Protein AF-A0A947GH05-F1 (afdb_monomer_lite)

Secondary structure (DSSP, 8-state):
---------HHHHHHHHHHHHHHHHHHHHHHHHHHHHHHHHHHHHHHH--S-GGGTSTT--S-HHHHHHHHHHHHHHHHHHHHHHHHHHHHHHHHHHHTT----TTGGGTTTTTHHHHHHHHS-----HHHHHHHHHHHHHHHHHHHHHHHHHHHHTTHHHHHHHHHHHHHHHHHHHH-HHHHHHHHHTTSS-HHHHHHHHHHHHHHHHHHHHHHHHHHHHHHHHHHT---TTS-PPPPPHHHHHHHS-S------

Organism: Hydrogenibacillus schlegelii (NCBI:txid1484)

Foldseek 3Di:
DDDPDQDPPPLNVVLVVLLVQLVVLLVQLVVLLVLLVLLQVLLLCQLAVPDPCVVPRPDNPDHSLVSLVSSLVSLVVSLVSLVSNLVSLVVSLVSCVVVVPQAFPCLLCCVVVVLVVLCCVQVVQDPDPPLLCVLSVCCSVRHDSVSSVVLNVLSVVLNVLSVVLSVLSVVLSVQVVVHSNRSSVCCVVVVRVNVVSSCVSVVSSVSSVSNCSSNVQSRVQSVCVVSVVDGPSDDDPDDDPVSCVVPPDPDPPPDD

pLDDT: mean 85.87, std 15.54, range [26.06, 98.56]

Structure (mmCIF, N/CA/C/O backbone):
data_AF-A0A947GH05-F1
#
_entry.id   AF-A0A947GH05-F1
#
loop_
_atom_site.group_PDB
_atom_site.id
_atom_site.type_symbol
_atom_site.label_atom_id
_atom_site.label_alt_id
_atom_site.label_comp_id
_atom_site.label_asym_id
_atom_site.label_entity_id
_atom_site.label_seq_id
_atom_site.pdbx_PDB_ins_code
_atom_site.Cartn_x
_atom_site.Cartn_y
_atom_site.Cartn_z
_atom_site.occupancy
_atom_site.B_iso_or_equiv
_atom_site.auth_seq_id
_atom_site.auth_comp_id
_atom_site.auth_asym_id
_atom_site.auth_atom_id
_atom_site.pdbx_PDB_model_num
ATOM 1 N N . MET A 1 1 ? -26.973 10.691 40.842 1.00 33.28 1 MET A N 1
ATOM 2 C CA . MET A 1 1 ? -25.524 10.406 40.926 1.00 33.28 1 MET A CA 1
ATOM 3 C C . MET A 1 1 ? -25.210 9.263 39.978 1.00 33.28 1 MET A C 1
ATOM 5 O O . MET A 1 1 ? -25.940 8.286 40.013 1.00 33.28 1 MET A O 1
ATOM 9 N N . GLY A 1 2 ? -24.155 9.404 39.169 1.00 31.55 2 GLY A N 1
ATOM 10 C CA . GLY A 1 2 ? -23.570 8.320 38.370 1.00 31.55 2 GLY A CA 1
ATOM 11 C C . GLY A 1 2 ? -23.984 8.315 36.898 1.00 31.55 2 GLY A C 1
ATOM 12 O O . GLY A 1 2 ? -24.977 7.703 36.540 1.00 31.55 2 GLY A O 1
ATOM 13 N N . GLY A 1 3 ? -23.207 8.996 36.055 1.00 26.06 3 GLY A N 1
ATOM 14 C CA . GLY A 1 3 ? -23.375 8.979 34.597 1.00 26.06 3 GLY A CA 1
ATOM 15 C C . GLY A 1 3 ? -22.471 9.957 33.843 1.00 26.06 3 GLY A C 1
ATOM 16 O O . GLY A 1 3 ? -22.772 10.330 32.718 1.00 26.06 3 GLY A O 1
ATOM 17 N N . ILE A 1 4 ? -21.377 10.414 34.461 1.00 34.44 4 ILE A N 1
ATOM 18 C CA . ILE A 1 4 ? -20.279 11.083 33.760 1.00 34.44 4 ILE A CA 1
ATOM 19 C C . ILE A 1 4 ? -19.393 9.942 33.269 1.00 34.44 4 ILE A C 1
ATOM 21 O O . ILE A 1 4 ? -18.555 9.524 34.050 1.00 34.44 4 ILE A O 1
ATOM 25 N N . ASN A 1 5 ? -19.641 9.348 32.093 1.00 40.84 5 ASN A N 1
ATOM 26 C CA . ASN A 1 5 ? -18.685 8.396 31.488 1.00 40.84 5 ASN A CA 1
ATOM 27 C C . ASN A 1 5 ? -18.916 8.027 30.010 1.00 40.84 5 ASN A C 1
ATOM 29 O O . ASN A 1 5 ? -18.415 7.006 29.566 1.00 40.84 5 ASN A O 1
ATOM 33 N N . HIS A 1 6 ? -19.581 8.861 29.209 1.00 37.19 6 HIS A N 1
ATOM 34 C CA . HIS A 1 6 ? -19.517 8.709 27.747 1.00 37.19 6 HIS A CA 1
ATOM 35 C C . HIS A 1 6 ? -19.235 10.063 27.096 1.00 37.19 6 HIS A C 1
ATOM 37 O O . HIS A 1 6 ? -20.101 10.711 26.516 1.00 37.19 6 HIS A O 1
ATOM 43 N N . ARG A 1 7 ? -17.996 10.530 27.283 1.00 40.53 7 ARG A N 1
ATOM 44 C CA . ARG A 1 7 ? -17.359 11.495 26.383 1.00 40.53 7 ARG A CA 1
ATOM 45 C C . ARG A 1 7 ? -16.515 10.666 25.407 1.00 40.53 7 ARG A C 1
ATOM 47 O O . ARG A 1 7 ? -15.726 9.867 25.908 1.00 40.53 7 ARG A O 1
ATOM 54 N N . PRO A 1 8 ? -16.563 10.889 24.086 1.00 40.66 8 PRO A N 1
ATOM 55 C CA . PRO A 1 8 ? -15.399 10.613 23.257 1.00 40.66 8 PRO A CA 1
ATOM 56 C C . PRO A 1 8 ? -14.280 11.505 23.807 1.00 40.66 8 PRO A C 1
ATOM 58 O O . PRO A 1 8 ? -14.387 12.733 23.800 1.00 40.66 8 PRO A O 1
ATOM 61 N N . THR A 1 9 ? -13.264 10.913 24.422 1.00 45.47 9 THR A N 1
ATOM 62 C CA . THR A 1 9 ? -12.102 11.654 24.931 1.00 45.47 9 THR A CA 1
ATOM 63 C C . THR A 1 9 ? -11.393 12.340 23.756 1.00 45.47 9 THR A C 1
ATOM 65 O O . THR A 1 9 ? -11.417 11.817 22.643 1.00 45.47 9 THR A O 1
ATOM 68 N N . SER A 1 10 ? -10.718 13.477 23.966 1.00 52.06 10 SER A N 1
ATOM 69 C CA . SER A 1 10 ? -9.827 14.091 22.952 1.00 52.06 10 SER A CA 1
ATOM 70 C C . SER A 1 10 ? -8.867 13.106 22.299 1.00 52.06 10 SER A C 1
ATOM 72 O O . SER A 1 10 ? -8.474 13.296 21.155 1.00 52.06 10 SER A O 1
ATOM 74 N N . GLY A 1 11 ? -8.488 12.049 23.018 1.00 59.06 11 GLY A N 1
ATOM 75 C CA . GLY A 1 11 ? -7.658 10.985 22.479 1.00 59.06 11 GLY A CA 1
ATOM 76 C C . GLY A 1 11 ? -8.309 10.243 21.313 1.00 59.06 11 GLY A C 1
ATOM 77 O O . GLY A 1 11 ? -7.619 9.873 20.376 1.00 59.06 11 GLY A O 1
ATOM 78 N N . THR A 1 12 ? -9.633 10.085 21.306 1.00 64.81 12 THR A N 1
ATOM 79 C CA . THR A 1 12 ? -10.342 9.314 20.273 1.00 64.81 12 THR A CA 1
ATOM 80 C C . THR A 1 12 ? -10.344 10.033 18.924 1.00 64.81 12 THR A C 1
ATOM 82 O O . THR A 1 12 ? -10.067 9.414 17.899 1.00 64.81 12 THR A O 1
ATOM 85 N N . SER A 1 13 ? -10.599 11.347 18.904 1.00 67.94 13 SER A N 1
ATOM 86 C CA . SER A 1 13 ? -10.546 12.137 17.664 1.00 67.94 13 SER A CA 1
ATOM 87 C C . SER A 1 13 ? -9.122 12.249 17.116 1.00 67.94 13 SER A C 1
ATOM 89 O O . SER A 1 13 ? -8.932 12.212 15.903 1.00 67.94 13 SER A O 1
ATOM 91 N N . VAL A 1 14 ? -8.121 12.328 17.996 1.00 75.00 14 VAL A N 1
ATOM 92 C CA . VAL A 1 14 ? -6.706 12.339 17.608 1.00 75.00 14 VAL A CA 1
ATOM 93 C C . VAL A 1 14 ? -6.280 10.994 17.015 1.00 75.00 14 VAL A C 1
ATOM 95 O O . VAL A 1 14 ? -5.721 10.968 15.924 1.00 75.00 14 VAL A O 1
ATOM 98 N N . ILE A 1 15 ? -6.594 9.874 17.673 1.00 76.38 15 ILE A N 1
ATOM 99 C CA . ILE A 1 15 ? -6.279 8.529 17.162 1.00 76.38 15 ILE A CA 1
ATOM 100 C C . ILE A 1 15 ? -6.997 8.264 15.833 1.00 76.38 15 ILE A C 1
ATOM 102 O O . ILE A 1 15 ? -6.396 7.719 14.909 1.00 76.38 15 ILE A O 1
ATOM 106 N N . MET A 1 16 ? -8.245 8.718 15.688 1.00 77.81 16 MET A N 1
ATOM 107 C CA . MET A 1 16 ? -8.980 8.644 14.422 1.00 77.81 16 MET A CA 1
ATOM 108 C C . MET A 1 16 ? -8.289 9.437 13.306 1.00 77.81 16 MET A C 1
ATOM 110 O O . MET A 1 16 ? -8.118 8.915 12.205 1.00 77.81 16 MET A O 1
ATOM 114 N N . ALA A 1 17 ? -7.853 10.670 13.582 1.00 78.50 17 ALA A N 1
ATOM 115 C CA . ALA A 1 17 ? -7.129 11.487 12.609 1.00 78.50 17 ALA A CA 1
ATOM 116 C C . ALA A 1 17 ? -5.798 10.838 12.188 1.00 78.50 17 ALA A C 1
ATOM 118 O O . ALA A 1 17 ? -5.471 10.818 11.003 1.00 78.50 17 ALA A O 1
ATOM 119 N N . MET A 1 18 ? -5.063 10.243 13.129 1.00 86.25 18 MET A N 1
ATOM 120 C CA . MET A 1 18 ? -3.795 9.560 12.841 1.00 86.25 18 MET A CA 1
ATOM 121 C C . MET A 1 18 ? -3.993 8.250 12.067 1.00 86.25 18 MET A C 1
ATOM 123 O O . MET A 1 18 ? -3.239 7.953 11.142 1.00 86.25 18 MET A O 1
ATOM 127 N N . SER A 1 19 ? -5.054 7.498 12.366 1.00 86.38 19 SER A N 1
ATOM 128 C CA . SER A 1 19 ? -5.451 6.334 11.563 1.00 86.38 19 SER A CA 1
ATOM 129 C C . SER A 1 19 ? -5.809 6.736 10.125 1.00 86.38 19 SER A C 1
ATOM 131 O O . SER A 1 19 ? -5.437 6.049 9.168 1.00 86.38 19 SER A O 1
ATOM 133 N N . ALA A 1 20 ? -6.500 7.868 9.951 1.00 87.75 20 ALA A N 1
ATOM 134 C CA . ALA A 1 20 ? -6.808 8.414 8.632 1.00 87.75 20 ALA A CA 1
ATOM 135 C C . ALA A 1 20 ? -5.538 8.856 7.886 1.00 87.75 20 ALA A C 1
ATOM 137 O O . ALA A 1 20 ? -5.419 8.599 6.690 1.00 87.75 20 ALA A O 1
ATOM 138 N N . GLN A 1 21 ? -4.563 9.447 8.586 1.00 91.06 21 GLN A N 1
ATOM 139 C CA . GLN A 1 21 ? -3.260 9.803 8.018 1.00 91.06 21 GLN A CA 1
ATOM 140 C C . GLN A 1 21 ? -2.494 8.573 7.510 1.00 91.06 21 GLN A C 1
ATOM 142 O O . GLN A 1 21 ? -1.974 8.610 6.395 1.00 91.06 21 GLN A O 1
ATOM 147 N N . CYS A 1 22 ? -2.480 7.469 8.268 1.00 93.56 22 CYS A N 1
ATOM 148 C CA . CYS A 1 22 ? -1.874 6.210 7.818 1.00 93.56 22 CYS A CA 1
ATOM 149 C C . CYS A 1 22 ? -2.514 5.736 6.504 1.00 93.56 22 CYS A C 1
ATOM 151 O O . CYS A 1 22 ? -1.821 5.486 5.518 1.00 93.56 22 CYS A O 1
ATOM 153 N N . THR A 1 23 ? -3.850 5.697 6.466 1.00 91.88 23 THR A N 1
ATOM 154 C CA . THR A 1 23 ? -4.618 5.276 5.281 1.00 91.88 23 THR A CA 1
ATOM 155 C C . THR A 1 23 ? -4.368 6.195 4.083 1.00 91.88 23 THR A C 1
ATOM 157 O O . THR A 1 23 ? -4.205 5.724 2.958 1.00 91.88 23 THR A O 1
ATOM 160 N N . TRP A 1 24 ? -4.289 7.508 4.313 1.00 94.00 24 TRP A N 1
ATOM 161 C CA . TRP A 1 24 ? -3.964 8.485 3.277 1.00 94.00 24 TRP A CA 1
ATOM 162 C C . TRP A 1 24 ? -2.566 8.249 2.694 1.00 94.00 24 TRP A C 1
ATOM 164 O O . TRP A 1 24 ? -2.428 8.198 1.471 1.00 94.00 24 TRP A O 1
ATOM 174 N N . ALA A 1 25 ? -1.552 8.033 3.540 1.00 95.81 25 ALA A N 1
ATOM 175 C CA . ALA A 1 25 ? -0.185 7.762 3.096 1.00 95.81 25 ALA A CA 1
ATOM 176 C C . ALA A 1 25 ? -0.109 6.478 2.252 1.00 95.81 25 ALA A C 1
ATOM 178 O O . ALA A 1 25 ? 0.513 6.468 1.186 1.00 95.81 25 ALA A O 1
ATOM 179 N N . ILE A 1 26 ? -0.808 5.417 2.671 1.00 95.19 26 ILE A N 1
ATOM 180 C CA . ILE A 1 26 ? -0.933 4.169 1.903 1.00 95.19 26 ILE A CA 1
ATOM 181 C C . ILE A 1 26 ? -1.576 4.439 0.535 1.00 95.19 26 ILE A C 1
ATOM 183 O O . ILE A 1 26 ? -1.046 4.014 -0.494 1.00 95.19 26 ILE A O 1
ATOM 187 N N . GLY A 1 27 ? -2.684 5.187 0.518 1.00 93.56 27 GLY A N 1
ATOM 188 C CA . GLY A 1 27 ? -3.422 5.544 -0.693 1.00 93.56 27 GLY A CA 1
ATOM 189 C C . GLY A 1 27 ? -2.611 6.377 -1.691 1.00 93.56 27 GLY A C 1
ATOM 190 O O . GLY A 1 27 ? -2.678 6.128 -2.891 1.00 93.56 27 GLY A O 1
ATOM 191 N N . GLN A 1 28 ? -1.802 7.331 -1.227 1.00 94.56 28 GLN A N 1
ATOM 192 C CA . GLN A 1 28 ? -0.904 8.083 -2.113 1.00 94.56 28 GLN A CA 1
ATOM 193 C C . GLN A 1 28 ? 0.218 7.199 -2.666 1.00 94.56 28 GLN A C 1
ATOM 195 O O . GLN A 1 28 ? 0.538 7.256 -3.850 1.00 94.56 28 GLN A O 1
ATOM 200 N N . THR A 1 29 ? 0.775 6.324 -1.831 1.00 96.38 29 THR A N 1
ATOM 201 C CA . THR A 1 29 ? 1.906 5.473 -2.219 1.00 96.38 29 THR A CA 1
ATOM 202 C C . THR A 1 29 ? 1.529 4.456 -3.302 1.00 96.38 29 THR A C 1
ATOM 204 O O . THR A 1 29 ? 2.301 4.241 -4.241 1.00 96.38 29 THR A O 1
ATOM 207 N N . ILE A 1 30 ? 0.328 3.860 -3.223 1.00 94.69 30 ILE A N 1
ATOM 208 C CA . ILE A 1 30 ? -0.156 2.924 -4.252 1.00 94.69 30 ILE A CA 1
ATOM 209 C C . ILE A 1 30 ? -0.374 3.620 -5.602 1.00 94.69 30 ILE A C 1
ATOM 211 O O . ILE A 1 30 ? -0.121 3.012 -6.642 1.00 94.69 30 ILE A O 1
ATOM 215 N N . ILE A 1 31 ? -0.796 4.890 -5.605 1.00 95.56 31 ILE A N 1
ATOM 216 C CA . ILE A 1 31 ? -0.973 5.667 -6.840 1.00 95.56 31 ILE A CA 1
ATOM 217 C C . ILE A 1 31 ? 0.363 5.780 -7.576 1.00 95.56 31 ILE A C 1
ATOM 219 O O . ILE A 1 31 ? 0.426 5.429 -8.755 1.00 95.56 31 ILE A O 1
ATOM 223 N N . SER A 1 32 ? 1.434 6.170 -6.878 1.00 96.81 32 SER A N 1
ATOM 224 C CA . SER A 1 32 ? 2.774 6.264 -7.468 1.00 96.81 32 SER A CA 1
ATOM 225 C C . SER A 1 32 ? 3.256 4.917 -8.015 1.00 96.81 32 SER A C 1
ATOM 227 O O . SER A 1 32 ? 3.772 4.856 -9.128 1.00 96.81 32 SER A O 1
ATOM 229 N N . LEU A 1 33 ? 3.010 3.808 -7.302 1.00 96.19 33 LEU A N 1
ATOM 230 C CA . LEU A 1 33 ? 3.424 2.476 -7.765 1.00 96.19 33 LEU A CA 1
ATOM 231 C C . LEU A 1 33 ? 2.709 2.075 -9.067 1.00 96.19 33 LEU A C 1
ATOM 233 O O . LEU A 1 33 ? 3.325 1.537 -9.990 1.00 96.19 33 LEU A O 1
ATOM 237 N N . TRP A 1 34 ? 1.411 2.362 -9.173 1.00 95.19 34 TRP A N 1
ATOM 238 C CA . TRP A 1 34 ? 0.658 2.112 -10.402 1.00 95.19 34 TRP A CA 1
ATOM 239 C C . TRP A 1 34 ? 1.070 3.027 -11.550 1.00 95.19 34 TRP A C 1
ATOM 241 O O . TRP A 1 34 ? 1.101 2.579 -12.696 1.00 95.19 34 TRP A O 1
ATOM 251 N N . GLN A 1 35 ? 1.405 4.284 -11.263 1.00 95.94 35 GLN A N 1
ATOM 252 C CA . GLN A 1 35 ? 1.944 5.205 -12.262 1.00 95.94 35 GLN A CA 1
ATOM 253 C C . GLN A 1 35 ? 3.302 4.725 -12.782 1.00 95.94 35 GLN A C 1
ATOM 255 O O . GLN A 1 35 ? 3.507 4.707 -13.995 1.00 95.94 35 GLN A O 1
ATOM 260 N N . ALA A 1 36 ? 4.178 4.237 -11.898 1.00 96.62 36 ALA A N 1
ATOM 261 C CA . ALA A 1 36 ? 5.443 3.623 -12.286 1.00 96.62 36 ALA A CA 1
ATOM 262 C C . ALA A 1 36 ? 5.240 2.438 -13.236 1.00 96.62 36 ALA A C 1
ATOM 264 O O . ALA A 1 36 ? 5.920 2.349 -14.261 1.00 96.62 36 ALA A O 1
ATOM 265 N N . ASN A 1 37 ? 4.278 1.560 -12.930 1.00 95.12 37 ASN A N 1
ATOM 266 C CA . ASN A 1 37 ? 3.914 0.452 -13.811 1.00 95.12 37 ASN A CA 1
ATOM 267 C C . ASN A 1 37 ? 3.371 0.950 -15.155 1.00 95.12 37 ASN A C 1
ATOM 269 O O . ASN A 1 37 ? 3.777 0.474 -16.209 1.00 95.12 37 ASN A O 1
ATOM 273 N N . GLY A 1 38 ? 2.474 1.937 -15.131 1.00 93.50 38 GLY A N 1
ATOM 274 C CA . GLY A 1 38 ? 1.904 2.515 -16.344 1.00 93.50 38 GLY A CA 1
ATOM 275 C C . GLY A 1 38 ? 2.972 3.084 -17.280 1.00 93.50 38 GLY A C 1
ATOM 276 O O . GLY A 1 38 ? 2.910 2.857 -18.485 1.00 93.50 38 GLY A O 1
ATOM 277 N N . GLU A 1 39 ? 3.969 3.786 -16.742 1.00 95.44 39 GLU A N 1
ATOM 278 C CA . GLU A 1 39 ? 5.096 4.296 -17.529 1.00 95.44 39 GLU A CA 1
ATOM 279 C C . GLU A 1 39 ? 6.034 3.180 -18.006 1.00 95.44 39 GLU A C 1
ATOM 281 O O . GLU A 1 39 ? 6.476 3.212 -19.153 1.00 95.44 39 GLU A O 1
ATOM 286 N N . LEU A 1 40 ? 6.268 2.146 -17.193 1.00 94.75 40 LEU A N 1
ATOM 287 C CA . LEU A 1 40 ? 7.048 0.978 -17.606 1.00 94.75 40 LEU A CA 1
ATOM 288 C C . LEU A 1 40 ? 6.414 0.259 -18.808 1.00 94.75 40 LEU A C 1
ATOM 290 O O . LEU A 1 40 ? 7.098 -0.042 -19.786 1.00 94.75 40 LEU A O 1
ATOM 294 N N . GLU A 1 41 ? 5.104 0.014 -18.766 1.00 92.06 41 GLU A N 1
ATOM 295 C CA . GLU A 1 41 ? 4.390 -0.641 -19.867 1.00 92.06 41 GLU A CA 1
ATOM 296 C C . GLU A 1 41 ? 4.400 0.227 -21.134 1.00 92.06 41 GLU A C 1
ATOM 298 O O . GLU A 1 41 ? 4.628 -0.278 -22.236 1.00 92.06 41 GLU A O 1
ATOM 303 N N . LYS A 1 42 ? 4.256 1.554 -21.000 1.00 91.38 42 LYS A N 1
ATOM 304 C CA . LYS A 1 42 ? 4.420 2.480 -22.135 1.00 91.38 42 LYS A CA 1
ATOM 305 C C . LYS A 1 42 ? 5.824 2.410 -22.734 1.00 91.38 42 LYS A C 1
ATOM 307 O O . LYS A 1 42 ? 5.938 2.449 -23.956 1.00 91.38 42 LYS A O 1
ATOM 312 N N . ALA A 1 43 ? 6.870 2.261 -21.917 1.00 92.69 43 ALA A N 1
ATOM 313 C CA . ALA A 1 43 ? 8.234 2.102 -22.416 1.00 92.69 43 ALA A CA 1
ATOM 314 C C . ALA A 1 43 ? 8.392 0.834 -23.266 1.00 92.69 43 ALA A C 1
ATOM 316 O O . ALA A 1 43 ? 8.980 0.892 -24.345 1.00 92.69 43 ALA A O 1
ATOM 317 N N . ILE A 1 44 ? 7.832 -0.298 -22.823 1.00 90.62 44 ILE A N 1
ATOM 318 C CA . ILE A 1 44 ? 7.853 -1.566 -23.573 1.00 90.62 44 ILE A CA 1
ATOM 319 C C . ILE A 1 44 ? 7.094 -1.422 -24.901 1.00 90.62 44 ILE A C 1
ATOM 321 O O . ILE A 1 44 ? 7.561 -1.868 -25.953 1.00 90.62 44 ILE A O 1
ATOM 325 N N . ILE A 1 45 ? 5.934 -0.765 -24.883 1.00 88.69 45 ILE A N 1
ATOM 326 C CA . ILE A 1 45 ? 5.146 -0.529 -26.097 1.00 88.69 45 ILE A CA 1
ATOM 327 C C . ILE A 1 45 ? 5.909 0.379 -27.076 1.00 88.69 45 ILE A C 1
ATOM 329 O O . ILE A 1 45 ? 6.013 0.046 -28.258 1.00 88.69 45 ILE A O 1
ATOM 333 N N . ALA A 1 46 ? 6.488 1.480 -26.589 1.00 87.62 46 ALA A N 1
ATOM 334 C CA . ALA A 1 46 ? 7.279 2.410 -27.397 1.00 87.62 46 ALA A CA 1
ATOM 335 C C . ALA A 1 46 ? 8.519 1.735 -28.008 1.00 87.62 46 ALA A C 1
ATOM 337 O O . ALA A 1 46 ? 8.831 1.958 -29.174 1.00 87.62 46 ALA A O 1
ATOM 338 N N . ALA A 1 47 ? 9.192 0.874 -27.243 1.00 87.94 47 ALA A N 1
ATOM 339 C CA . ALA A 1 47 ? 10.373 0.136 -27.677 1.00 87.94 47 ALA A CA 1
ATOM 340 C C . ALA A 1 47 ? 10.082 -0.907 -28.764 1.00 87.94 47 ALA A C 1
ATOM 342 O O . ALA A 1 47 ? 10.909 -1.145 -29.640 1.00 87.94 47 ALA A O 1
ATOM 343 N N . THR A 1 48 ? 8.912 -1.549 -28.711 1.00 81.00 48 THR A N 1
ATOM 344 C CA . THR A 1 48 ? 8.567 -2.612 -29.664 1.00 81.00 48 THR A CA 1
ATOM 345 C C . THR A 1 48 ? 7.973 -2.078 -30.960 1.00 81.00 48 THR A C 1
ATOM 347 O O . THR A 1 48 ? 8.158 -2.709 -31.996 1.00 81.00 48 THR A O 1
ATOM 350 N N . GLY A 1 49 ? 7.226 -0.966 -30.932 1.00 70.75 49 GLY A N 1
ATOM 351 C CA . GLY A 1 49 ? 6.603 -0.367 -32.123 1.00 70.75 49 GLY A CA 1
ATOM 352 C C . GLY A 1 49 ? 5.610 -1.278 -32.868 1.00 70.75 49 GLY A C 1
ATOM 353 O O . GLY A 1 49 ? 5.174 -0.951 -33.968 1.00 70.75 49 GLY A O 1
ATOM 354 N N . LYS A 1 50 ? 5.252 -2.436 -32.291 1.00 69.44 50 LYS A N 1
ATOM 355 C CA . LYS A 1 50 ? 4.461 -3.508 -32.930 1.00 69.44 50 LYS A CA 1
ATOM 356 C C . LYS A 1 50 ? 2.962 -3.444 -32.633 1.00 69.44 50 LYS A C 1
ATOM 358 O O . LYS A 1 50 ? 2.226 -4.358 -32.998 1.00 69.44 50 LYS A O 1
ATOM 363 N N . PHE A 1 51 ? 2.500 -2.389 -31.974 1.00 64.25 51 PHE A N 1
ATOM 364 C CA . PHE A 1 51 ? 1.096 -2.204 -31.627 1.00 64.25 51 PHE A CA 1
ATOM 365 C C . PHE A 1 51 ? 0.618 -0.861 -32.186 1.00 64.25 51 PHE A C 1
ATOM 367 O O . PHE A 1 51 ? 1.353 0.121 -32.105 1.00 64.25 51 PHE A O 1
ATOM 374 N N . ASP A 1 52 ? -0.608 -0.797 -32.724 1.00 63.94 52 ASP A N 1
ATOM 375 C CA . ASP A 1 52 ? -1.280 0.469 -33.081 1.00 63.94 52 ASP A CA 1
ATOM 376 C C . ASP A 1 52 ? -1.706 1.191 -31.784 1.00 63.94 52 ASP A C 1
ATOM 378 O O . ASP A 1 52 ? -2.881 1.370 -31.459 1.00 63.94 52 ASP A O 1
ATOM 382 N N . ALA A 1 53 ? -0.707 1.487 -30.950 1.00 57.38 53 ALA A N 1
ATOM 383 C CA . ALA A 1 53 ? -0.849 1.824 -29.542 1.00 57.38 53 ALA A CA 1
ATOM 384 C C . ALA A 1 53 ? -1.489 3.183 -29.314 1.00 57.38 53 ALA A C 1
ATOM 386 O O . ALA A 1 53 ? -2.127 3.397 -28.284 1.00 57.38 53 ALA A O 1
ATOM 387 N N . VAL A 1 54 ? -1.419 4.045 -30.327 1.00 56.59 54 VAL A N 1
ATOM 388 C CA . VAL A 1 54 ? -2.068 5.355 -30.349 1.00 56.59 54 VAL A CA 1
ATOM 389 C C . VAL A 1 54 ? -3.593 5.228 -30.198 1.00 56.59 54 VAL A C 1
ATOM 391 O O . VAL A 1 54 ? -4.227 6.142 -29.681 1.00 56.59 54 VAL A O 1
ATOM 394 N N . ARG A 1 55 ? -4.202 4.089 -30.570 1.00 57.78 55 ARG A N 1
ATOM 395 C CA . ARG A 1 55 ? -5.654 3.872 -30.410 1.00 57.78 55 ARG A CA 1
ATOM 396 C C . ARG A 1 55 ? -6.093 3.491 -28.997 1.00 57.78 55 ARG A C 1
ATOM 398 O O . ARG A 1 55 ? -7.272 3.637 -28.683 1.00 57.78 55 ARG A O 1
ATOM 405 N N . HIS A 1 56 ? -5.194 2.961 -28.167 1.00 65.44 56 HIS A N 1
ATOM 406 C CA . HIS A 1 56 ? -5.585 2.273 -26.928 1.00 65.44 56 HIS A CA 1
ATOM 407 C C . HIS A 1 56 ? -4.802 2.701 -25.686 1.00 65.44 56 HIS A C 1
ATOM 409 O O . HIS A 1 56 ? -5.252 2.429 -24.574 1.00 65.44 56 HIS A O 1
ATOM 415 N N . VAL A 1 57 ? -3.667 3.386 -25.844 1.00 64.19 57 VAL A N 1
ATOM 416 C CA . VAL A 1 57 ? -2.838 3.841 -24.726 1.00 64.19 57 VAL A CA 1
ATOM 417 C C . VAL A 1 57 ? -2.551 5.331 -24.877 1.00 64.19 57 VAL A C 1
ATOM 419 O O . VAL A 1 57 ? -1.715 5.761 -25.669 1.00 64.19 57 VAL A O 1
ATOM 422 N N . ASN A 1 58 ? -3.260 6.136 -24.086 1.00 62.88 58 ASN A N 1
ATOM 423 C CA . ASN A 1 58 ? -3.046 7.579 -24.048 1.00 62.88 58 ASN A CA 1
ATOM 424 C C . ASN A 1 58 ? -1.624 7.906 -23.554 1.00 62.88 58 ASN A C 1
ATOM 426 O O . ASN A 1 58 ? -1.169 7.393 -22.528 1.00 62.88 58 ASN A O 1
ATOM 430 N N . GLY A 1 59 ? -0.951 8.826 -24.251 1.00 62.84 59 GLY A N 1
ATOM 431 C CA . GLY A 1 59 ? 0.317 9.407 -23.804 1.00 62.84 59 GLY A CA 1
ATOM 432 C C . GLY A 1 59 ? 1.587 8.658 -24.217 1.00 62.84 59 GLY A C 1
ATOM 433 O O . GLY A 1 59 ? 2.638 8.962 -23.659 1.00 62.84 59 GLY A O 1
ATOM 434 N N . ILE A 1 60 ? 1.533 7.737 -25.187 1.00 67.31 60 ILE A N 1
ATOM 435 C CA . ILE A 1 60 ? 2.733 7.194 -25.861 1.00 67.31 60 ILE A CA 1
ATOM 436 C C . ILE A 1 60 ? 3.182 8.179 -26.949 1.00 67.31 60 ILE A C 1
ATOM 438 O O . ILE A 1 60 ? 3.106 7.910 -28.143 1.00 67.31 60 ILE A O 1
ATOM 442 N N . ASN A 1 61 ? 3.582 9.375 -26.527 1.00 68.31 61 ASN A N 1
ATOM 443 C CA . ASN A 1 61 ? 4.121 10.400 -27.426 1.00 68.31 61 ASN A CA 1
ATOM 444 C C . ASN A 1 61 ? 5.636 10.583 -27.225 1.00 68.31 61 ASN A C 1
ATOM 446 O O . ASN A 1 61 ? 6.235 11.447 -27.860 1.00 68.31 61 ASN A O 1
ATOM 450 N N . SER A 1 62 ? 6.241 9.819 -26.310 1.00 76.19 62 SER A N 1
ATOM 451 C CA . SER A 1 62 ? 7.660 9.881 -25.948 1.00 76.19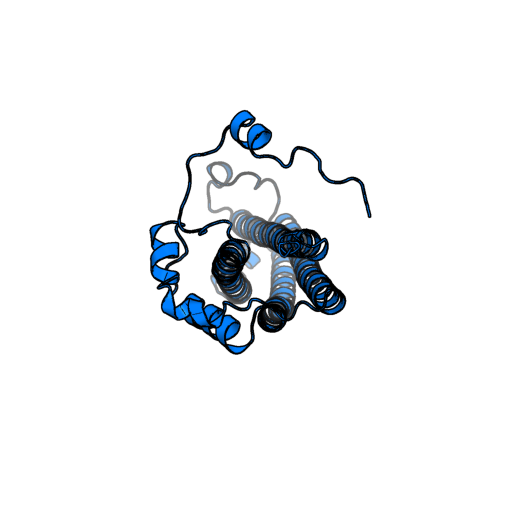 62 SER A CA 1
ATOM 452 C C . SER A 1 62 ? 8.366 8.564 -26.279 1.00 76.19 62 SER A C 1
ATOM 454 O O . SER A 1 62 ? 7.717 7.542 -26.504 1.00 76.19 62 SER A O 1
ATOM 456 N N . ASP A 1 63 ? 9.698 8.587 -26.300 1.00 88.19 63 ASP A N 1
ATOM 457 C CA . ASP A 1 63 ? 10.510 7.383 -26.479 1.00 88.19 63 ASP A CA 1
ATOM 458 C C . ASP A 1 63 ? 10.540 6.491 -25.222 1.00 88.19 63 ASP A C 1
ATOM 460 O O . ASP A 1 63 ? 10.089 6.865 -24.133 1.00 88.19 63 ASP A O 1
ATOM 464 N N . ALA A 1 64 ? 11.068 5.275 -25.384 1.00 91.19 64 ALA A N 1
ATOM 465 C CA . ALA A 1 64 ? 11.168 4.298 -24.304 1.00 91.19 64 ALA A CA 1
ATOM 466 C C . ALA A 1 64 ? 12.002 4.811 -23.116 1.00 91.19 64 ALA A C 1
ATOM 468 O O . ALA A 1 64 ? 11.644 4.551 -21.970 1.00 91.19 64 ALA A O 1
ATOM 469 N N . VAL A 1 65 ? 13.074 5.569 -23.375 1.00 95.75 65 VAL A N 1
ATOM 470 C CA . VAL A 1 65 ? 13.960 6.117 -22.334 1.00 95.75 65 VAL A CA 1
ATOM 471 C C . VAL A 1 65 ? 13.197 7.094 -21.441 1.00 95.75 65 VAL A C 1
ATOM 473 O O . VAL A 1 65 ? 13.202 6.931 -20.225 1.00 95.75 65 VAL A O 1
ATOM 476 N N . SER A 1 66 ? 12.456 8.030 -22.033 1.00 95.56 66 SER A N 1
ATOM 477 C CA . SER A 1 66 ? 11.649 9.024 -21.316 1.00 95.56 66 SER A CA 1
ATOM 478 C C . SER A 1 66 ? 10.586 8.371 -20.427 1.00 95.56 66 SER A C 1
ATOM 480 O O . SER A 1 66 ? 10.306 8.825 -19.318 1.00 95.56 66 SER A O 1
ATOM 482 N N . HIS A 1 67 ? 9.963 7.294 -20.908 1.00 95.94 67 HIS A N 1
ATOM 483 C CA . HIS A 1 67 ? 9.002 6.524 -20.119 1.00 95.94 67 HIS A CA 1
ATOM 484 C C . HIS A 1 67 ? 9.682 5.757 -18.967 1.00 95.94 67 HIS A C 1
ATOM 486 O O . HIS A 1 67 ? 9.143 5.715 -17.862 1.00 95.94 67 HIS A O 1
ATOM 492 N N . LEU A 1 68 ? 10.885 5.211 -19.174 1.00 97.19 68 LEU A N 1
ATOM 493 C CA . LEU A 1 68 ? 11.663 4.569 -18.105 1.00 97.19 68 LEU A CA 1
ATOM 494 C C . LEU A 1 68 ? 12.116 5.577 -17.040 1.00 97.19 68 LEU A C 1
ATOM 496 O O . LEU A 1 68 ? 12.053 5.258 -15.856 1.00 97.19 68 LEU A O 1
ATOM 500 N N . GLU A 1 69 ? 12.504 6.795 -17.425 1.00 97.94 69 GLU A N 1
ATOM 501 C CA . GLU A 1 69 ? 12.826 7.881 -16.486 1.00 97.94 69 GLU A CA 1
ATOM 502 C C . GLU A 1 69 ? 11.632 8.232 -15.598 1.00 97.94 69 GLU A C 1
ATOM 504 O O . GLU A 1 69 ? 11.749 8.195 -14.375 1.00 97.94 69 GLU A O 1
ATOM 509 N N . ARG A 1 70 ? 10.449 8.441 -16.191 1.00 97.88 70 ARG A N 1
ATOM 510 C CA . ARG A 1 70 ? 9.225 8.685 -15.412 1.00 97.88 70 ARG A CA 1
ATOM 511 C C . ARG A 1 70 ? 8.869 7.513 -14.500 1.00 97.88 70 ARG A C 1
ATOM 513 O O . ARG A 1 70 ? 8.425 7.727 -13.376 1.00 97.88 70 ARG A O 1
ATOM 520 N N . SER A 1 71 ? 9.054 6.276 -14.965 1.00 97.81 71 SER A N 1
ATOM 521 C CA . SER A 1 71 ? 8.840 5.086 -14.134 1.00 97.81 71 SER A CA 1
ATOM 522 C C . SER A 1 71 ? 9.761 5.089 -12.909 1.00 97.81 71 SER A C 1
ATOM 524 O O . SER A 1 71 ? 9.290 4.870 -11.795 1.00 97.81 71 SER A O 1
ATOM 526 N N . ILE A 1 72 ? 11.045 5.419 -13.088 1.00 98.50 72 ILE A N 1
ATOM 527 C CA . ILE A 1 72 ? 12.021 5.555 -11.995 1.00 98.50 72 ILE A CA 1
ATOM 528 C C . ILE A 1 72 ? 11.599 6.652 -11.011 1.00 98.50 72 ILE A C 1
ATOM 530 O O . ILE A 1 72 ? 11.590 6.397 -9.807 1.00 98.50 72 ILE A O 1
ATOM 534 N N . ASP A 1 73 ? 11.201 7.830 -11.500 1.00 98.44 73 ASP A N 1
ATOM 535 C CA . ASP A 1 73 ? 10.742 8.938 -10.650 1.00 98.44 73 ASP A CA 1
ATOM 536 C C . ASP A 1 73 ? 9.547 8.519 -9.782 1.00 98.44 73 ASP A C 1
ATOM 538 O O . ASP A 1 73 ? 9.530 8.748 -8.570 1.00 98.44 73 ASP A O 1
ATOM 542 N N . PHE A 1 74 ? 8.567 7.830 -10.375 1.00 98.56 74 PHE A N 1
ATOM 543 C CA . PHE A 1 74 ? 7.416 7.319 -9.633 1.00 98.56 74 PHE A CA 1
ATOM 544 C C . PHE A 1 74 ? 7.793 6.235 -8.618 1.00 98.56 74 PHE A C 1
ATOM 546 O O . PHE A 1 74 ? 7.202 6.197 -7.541 1.00 98.56 74 PHE A O 1
ATOM 553 N N . LEU A 1 75 ? 8.786 5.385 -8.897 1.00 98.38 75 LEU A N 1
ATOM 554 C CA . LEU A 1 75 ? 9.267 4.401 -7.919 1.00 98.38 75 LEU A CA 1
ATOM 555 C C . LEU A 1 75 ? 10.006 5.053 -6.750 1.00 98.38 75 LEU A C 1
ATOM 557 O O . LEU A 1 75 ? 9.844 4.604 -5.615 1.00 98.38 75 LEU A O 1
ATOM 561 N N . TYR A 1 76 ? 10.769 6.121 -6.990 1.00 98.50 76 TYR A N 1
ATOM 562 C CA . TYR A 1 76 ? 11.330 6.924 -5.903 1.00 98.50 76 TYR A CA 1
ATOM 563 C C . TYR A 1 76 ? 10.225 7.596 -5.081 1.00 98.50 76 TYR A C 1
ATOM 565 O O . TYR A 1 76 ? 10.267 7.528 -3.853 1.00 98.50 76 TYR A O 1
ATOM 573 N N . ALA A 1 77 ? 9.179 8.124 -5.722 1.00 98.31 77 ALA A N 1
ATOM 574 C CA . ALA A 1 77 ? 8.009 8.642 -5.013 1.00 98.31 77 ALA A CA 1
ATOM 575 C C . ALA A 1 77 ? 7.280 7.546 -4.205 1.00 98.31 77 ALA A C 1
ATOM 577 O O . ALA A 1 77 ? 6.826 7.794 -3.089 1.00 98.31 77 ALA A O 1
ATOM 578 N N . THR A 1 78 ? 7.196 6.310 -4.714 1.00 98.12 78 THR A N 1
ATOM 579 C CA . THR A 1 78 ? 6.693 5.159 -3.944 1.00 98.12 78 THR A CA 1
ATOM 580 C C . THR A 1 78 ? 7.581 4.864 -2.734 1.00 98.12 78 THR A C 1
ATOM 582 O O . THR A 1 78 ? 7.063 4.564 -1.659 1.00 98.12 78 THR A O 1
ATOM 585 N N . LEU A 1 79 ? 8.906 4.962 -2.869 1.00 98.06 79 LEU A N 1
ATOM 586 C CA . LEU A 1 79 ? 9.842 4.726 -1.768 1.00 98.06 79 LEU A CA 1
ATOM 587 C C . LEU A 1 79 ? 9.679 5.775 -0.659 1.00 98.06 79 LEU A C 1
ATOM 589 O O . LEU A 1 79 ? 9.571 5.419 0.516 1.00 98.06 79 LEU A O 1
ATOM 593 N N . GLU A 1 80 ? 9.591 7.052 -1.027 1.00 98.12 80 GLU A N 1
ATOM 594 C CA . GLU A 1 80 ? 9.267 8.146 -0.101 1.00 98.12 80 GLU A CA 1
ATOM 595 C C . GLU A 1 80 ? 7.893 7.942 0.553 1.00 98.12 80 GLU A C 1
ATOM 597 O O . GLU A 1 80 ? 7.727 8.138 1.761 1.00 98.12 80 GLU A O 1
ATOM 602 N N . GLY A 1 81 ? 6.918 7.464 -0.220 1.00 97.88 81 GLY A N 1
ATOM 603 C CA . GLY A 1 81 ? 5.606 7.062 0.269 1.00 97.88 81 GLY A CA 1
ATOM 604 C C . GLY A 1 81 ? 5.682 5.978 1.348 1.00 97.88 81 GLY A C 1
ATOM 605 O O . GLY A 1 81 ? 5.096 6.138 2.417 1.00 97.88 81 GLY A O 1
ATOM 606 N N . ILE A 1 82 ? 6.485 4.925 1.150 1.00 97.94 82 ILE A N 1
ATOM 607 C CA . ILE A 1 82 ? 6.709 3.882 2.170 1.00 97.94 82 ILE A CA 1
ATOM 608 C C . ILE A 1 82 ? 7.308 4.478 3.448 1.00 97.94 82 ILE A C 1
ATOM 610 O O . ILE A 1 82 ? 6.859 4.141 4.545 1.00 97.94 82 ILE A O 1
ATOM 614 N N . HIS A 1 83 ? 8.283 5.383 3.337 1.00 98.06 83 HIS A N 1
ATOM 615 C CA . HIS A 1 83 ? 8.822 6.087 4.505 1.00 98.06 83 HIS A CA 1
ATOM 616 C C . HIS A 1 83 ? 7.747 6.917 5.223 1.00 98.06 83 HIS A C 1
ATOM 618 O O . HIS A 1 83 ? 7.665 6.879 6.450 1.00 98.06 83 HIS A O 1
ATOM 624 N N . THR A 1 84 ? 6.875 7.585 4.468 1.00 98.25 84 THR A N 1
ATOM 625 C CA . THR A 1 84 ? 5.736 8.351 5.001 1.00 98.25 84 THR A CA 1
ATOM 626 C C . THR A 1 84 ? 4.733 7.457 5.731 1.00 98.25 84 THR A C 1
ATOM 628 O O . THR A 1 84 ? 4.241 7.823 6.800 1.00 98.25 84 THR A O 1
ATOM 631 N N . ILE A 1 85 ? 4.452 6.263 5.196 1.00 97.56 85 ILE A N 1
ATOM 632 C CA . ILE A 1 85 ? 3.604 5.259 5.855 1.00 97.56 85 ILE A CA 1
ATOM 633 C C . ILE A 1 85 ? 4.231 4.849 7.186 1.00 97.56 85 ILE A C 1
ATOM 635 O O . ILE A 1 85 ? 3.563 4.903 8.217 1.00 97.56 85 ILE A O 1
ATOM 639 N N . VAL A 1 86 ? 5.516 4.477 7.177 1.00 97.75 86 VAL A N 1
ATOM 640 C CA . VAL A 1 86 ? 6.232 4.052 8.388 1.00 97.75 86 VAL A CA 1
ATOM 641 C C . VAL A 1 86 ? 6.193 5.145 9.455 1.00 97.75 86 VAL A C 1
ATOM 643 O O . VAL A 1 86 ? 5.825 4.852 10.590 1.00 97.75 86 VAL A O 1
ATOM 646 N N . GLN A 1 87 ? 6.480 6.394 9.077 1.00 97.81 87 GLN A N 1
ATOM 647 C CA . GLN A 1 87 ? 6.414 7.533 9.990 1.00 97.81 87 GLN A CA 1
ATOM 648 C C . GLN A 1 87 ? 4.997 7.749 10.536 1.00 97.81 87 GLN A C 1
ATOM 650 O O . GLN A 1 87 ? 4.833 7.986 11.726 1.00 97.81 87 GLN A O 1
ATOM 655 N N . SER A 1 88 ? 3.964 7.614 9.700 1.00 97.12 88 SER A N 1
ATOM 656 C CA . SER A 1 88 ? 2.572 7.795 10.135 1.00 97.12 88 SER A CA 1
ATOM 657 C C . SER A 1 88 ? 2.160 6.755 11.185 1.00 97.12 88 SER A C 1
ATOM 659 O O . SER A 1 88 ? 1.481 7.094 12.155 1.00 97.12 88 SER A O 1
ATOM 661 N N . TYR A 1 89 ? 2.609 5.503 11.039 1.00 96.81 89 TYR A N 1
ATOM 662 C CA . TYR A 1 89 ? 2.427 4.486 12.078 1.00 96.81 89 TYR A CA 1
ATOM 663 C C . TYR A 1 89 ? 3.237 4.797 13.340 1.00 96.81 89 TYR A C 1
ATOM 665 O O . TYR A 1 89 ? 2.725 4.601 14.440 1.00 96.81 89 TYR A O 1
ATOM 673 N N . ASP A 1 90 ? 4.479 5.271 13.208 1.00 97.06 90 ASP A N 1
ATOM 674 C CA . ASP A 1 90 ? 5.305 5.659 14.356 1.00 97.06 90 ASP A CA 1
ATOM 675 C C . ASP A 1 90 ? 4.651 6.797 15.156 1.00 97.06 90 ASP A C 1
ATOM 677 O O . ASP A 1 90 ? 4.555 6.708 16.382 1.00 97.06 90 ASP A O 1
ATOM 681 N N . ASP A 1 91 ? 4.102 7.801 14.471 1.00 95.12 91 ASP A N 1
ATOM 682 C CA . ASP A 1 91 ? 3.365 8.906 15.086 1.00 95.12 91 ASP A CA 1
ATOM 683 C C . ASP A 1 91 ? 2.086 8.408 15.783 1.00 95.12 91 ASP A C 1
ATOM 685 O O . ASP A 1 91 ? 1.822 8.769 16.934 1.00 95.12 91 ASP A O 1
ATOM 689 N N . LEU A 1 92 ? 1.307 7.537 15.121 1.00 93.56 92 LEU A N 1
ATOM 690 C CA . LEU A 1 92 ? 0.111 6.910 15.699 1.00 93.56 92 LEU A CA 1
ATOM 691 C C . LEU A 1 92 ? 0.447 6.141 16.984 1.00 93.56 92 LEU A C 1
ATOM 693 O O . LEU A 1 92 ? -0.254 6.270 17.989 1.00 93.56 92 LEU A O 1
ATOM 697 N N . LEU A 1 93 ? 1.514 5.341 16.959 1.00 93.94 93 LEU A N 1
ATOM 698 C CA . LEU A 1 93 ? 1.952 4.521 18.087 1.00 93.94 93 LEU A CA 1
ATOM 699 C C . LEU A 1 93 ? 2.467 5.376 19.248 1.00 93.94 93 LEU A C 1
ATOM 701 O O . LEU A 1 93 ? 2.088 5.128 20.394 1.00 93.94 93 LEU A O 1
ATOM 705 N N . ALA A 1 94 ? 3.267 6.405 18.961 1.00 93.81 94 ALA A N 1
ATOM 706 C CA . ALA A 1 94 ? 3.740 7.351 19.968 1.00 93.81 94 ALA A CA 1
ATOM 707 C C . ALA A 1 94 ? 2.566 8.074 20.642 1.00 93.81 94 ALA A C 1
ATOM 709 O O . ALA A 1 94 ? 2.528 8.224 21.866 1.00 93.81 94 ALA A O 1
ATOM 710 N N . LYS A 1 95 ? 1.553 8.467 19.860 1.00 90.12 95 LYS A N 1
ATOM 711 C CA . LYS A 1 95 ? 0.368 9.122 20.413 1.00 90.12 95 LYS A CA 1
ATOM 712 C C . LYS A 1 95 ? -0.521 8.169 21.202 1.00 90.12 95 LYS A C 1
ATOM 714 O O . LYS A 1 95 ? -1.069 8.567 22.229 1.00 90.12 95 LYS A O 1
ATOM 719 N N . ALA A 1 96 ? -0.652 6.918 20.764 1.00 88.19 96 ALA A N 1
ATOM 720 C CA . ALA A 1 96 ? -1.341 5.882 21.526 1.00 88.19 96 ALA A CA 1
ATOM 721 C C . ALA A 1 96 ? -0.690 5.683 22.903 1.00 88.19 96 ALA A C 1
ATOM 723 O O . ALA A 1 96 ? -1.399 5.609 23.906 1.00 88.19 96 ALA A O 1
ATOM 724 N N . GLU A 1 97 ? 0.642 5.677 22.972 1.00 90.56 97 GLU A N 1
ATOM 725 C CA . GLU A 1 97 ? 1.384 5.602 24.232 1.00 90.56 97 GLU A CA 1
ATOM 726 C C . GLU A 1 97 ? 1.154 6.835 25.122 1.00 90.56 97 GLU A C 1
ATOM 728 O O . GLU A 1 97 ? 0.807 6.683 26.296 1.00 90.56 97 GLU A O 1
ATOM 733 N N . GLU A 1 98 ? 1.252 8.049 24.567 1.00 90.31 98 GLU A N 1
ATOM 734 C CA . GLU A 1 98 ? 0.984 9.306 25.289 1.00 90.31 98 GLU A CA 1
ATOM 735 C C . GLU A 1 98 ? -0.427 9.322 25.903 1.00 90.31 98 GLU A C 1
ATOM 737 O O . GLU A 1 98 ? -0.623 9.713 27.058 1.00 90.31 98 GLU A O 1
ATOM 742 N N . LEU A 1 99 ? -1.414 8.841 25.143 1.00 85.81 99 LEU A N 1
ATOM 743 C CA . LEU A 1 99 ? -2.813 8.737 25.559 1.00 85.81 99 LEU A CA 1
ATOM 744 C C . LEU A 1 99 ? -3.097 7.509 26.439 1.00 85.81 99 LEU A C 1
ATOM 746 O O . LEU A 1 99 ? -4.238 7.324 26.868 1.00 85.81 99 LEU A O 1
ATOM 750 N N . LYS A 1 100 ? -2.084 6.677 26.721 1.00 86.88 100 LYS A N 1
ATOM 751 C CA . LYS A 1 100 ? -2.193 5.411 27.467 1.00 86.88 100 LYS A CA 1
ATOM 752 C C . LYS A 1 100 ? -3.230 4.454 26.870 1.00 86.88 100 LYS A C 1
ATOM 754 O O . LYS A 1 100 ? -3.898 3.712 27.594 1.00 86.88 100 LYS A O 1
ATOM 759 N N . TYR A 1 101 ? -3.377 4.474 25.549 1.00 84.06 101 TYR A N 1
ATOM 760 C CA . TYR A 1 101 ? -4.248 3.567 24.821 1.00 84.06 101 TYR A CA 1
ATOM 761 C C . TYR A 1 101 ? -3.630 2.165 24.781 1.00 84.06 101 TYR A C 1
ATOM 763 O O . TYR A 1 101 ? -2.639 1.923 24.097 1.00 84.06 101 TYR A O 1
ATOM 771 N N . SER A 1 102 ? -4.232 1.225 25.510 1.00 81.81 102 SER A N 1
ATOM 772 C CA . SER A 1 102 ? -3.767 -0.166 25.611 1.00 81.81 102 SER A CA 1
ATOM 773 C C . SER A 1 102 ? -4.403 -1.115 24.587 1.00 81.81 102 SER A C 1
ATOM 775 O O . SER A 1 102 ? -4.146 -2.318 24.622 1.00 81.81 102 SER A O 1
ATOM 777 N N . GLY A 1 103 ? -5.218 -0.591 23.666 1.00 85.06 103 GLY A N 1
ATOM 778 C CA . GLY A 1 103 ? -5.947 -1.372 22.670 1.00 85.06 103 GLY A CA 1
ATOM 779 C C . GLY A 1 103 ? -7.450 -1.455 22.935 1.00 85.06 103 GLY A C 1
ATOM 780 O O . GLY A 1 103 ? -8.005 -0.731 23.762 1.00 85.06 103 GLY A O 1
ATOM 781 N N . ASN A 1 104 ? -8.131 -2.328 22.194 1.00 87.88 104 ASN A N 1
ATOM 782 C CA . ASN A 1 104 ? -9.575 -2.497 22.285 1.00 87.88 104 ASN A CA 1
ATOM 783 C C . ASN A 1 104 ? -9.934 -3.661 23.238 1.00 87.88 104 ASN A C 1
ATOM 785 O O . ASN A 1 104 ? -9.364 -4.748 23.112 1.00 87.88 104 ASN A O 1
ATOM 789 N N . PRO A 1 105 ? -10.866 -3.480 24.193 1.00 88.19 105 PRO A N 1
ATOM 790 C CA . PRO A 1 105 ? -11.240 -4.528 25.146 1.00 88.19 105 PRO A CA 1
ATOM 791 C C . PRO A 1 105 ? -12.008 -5.694 24.508 1.00 88.19 105 PRO A C 1
ATOM 793 O O . PRO A 1 105 ? -12.059 -6.777 25.088 1.00 88.19 105 PRO A O 1
ATOM 796 N N . LEU A 1 106 ? -12.599 -5.503 23.326 1.00 89.62 106 LEU A N 1
ATOM 797 C CA . LEU A 1 106 ? -13.420 -6.504 22.649 1.00 89.62 106 LEU A CA 1
ATOM 798 C C . LEU A 1 106 ? -12.647 -7.354 21.633 1.00 89.62 106 LEU A C 1
ATOM 800 O O . LEU A 1 106 ? -13.274 -8.157 20.949 1.00 89.62 106 LEU A O 1
ATOM 804 N N . VAL A 1 107 ? -11.314 -7.236 21.531 1.00 90.00 107 VAL A N 1
ATOM 805 C CA . VAL A 1 107 ? -10.537 -8.030 20.554 1.00 90.00 107 VAL A CA 1
ATOM 806 C C . VAL A 1 107 ? -10.800 -9.531 20.677 1.00 90.00 107 VAL A C 1
ATOM 808 O O . VAL A 1 107 ? -10.969 -10.192 19.667 1.00 90.00 107 VAL A O 1
ATOM 811 N N . HIS A 1 108 ? -10.972 -10.056 21.893 1.00 88.75 108 HIS A N 1
ATOM 812 C CA . HIS A 1 108 ? -11.270 -11.472 22.148 1.00 88.75 108 HIS A CA 1
ATOM 813 C C . HIS A 1 108 ? -12.608 -11.965 21.564 1.00 88.75 108 HIS A C 1
ATOM 815 O O . HIS A 1 108 ? -12.876 -13.160 21.586 1.00 88.75 108 HIS A O 1
ATOM 821 N N . ARG A 1 109 ? -13.469 -11.060 21.083 1.00 87.12 109 ARG A N 1
ATOM 822 C CA . ARG A 1 109 ? -14.781 -11.379 20.508 1.00 87.12 109 ARG A CA 1
ATOM 823 C C . ARG A 1 109 ? -14.772 -11.478 18.980 1.00 87.12 109 ARG A C 1
ATOM 825 O O . ARG A 1 109 ? -15.803 -11.824 18.408 1.00 87.12 109 ARG A O 1
ATOM 832 N N . ILE A 1 110 ? -13.654 -11.171 18.310 1.00 86.44 110 ILE A N 1
ATOM 833 C CA . ILE A 1 110 ? -13.563 -11.178 16.836 1.00 86.44 110 ILE A CA 1
ATOM 834 C C . ILE A 1 110 ? -13.993 -12.541 16.274 1.00 86.44 110 ILE A C 1
ATOM 836 O O . ILE A 1 110 ? -14.838 -12.603 15.375 1.00 86.44 110 ILE A O 1
ATOM 840 N N . SER A 1 111 ? -13.458 -13.626 16.833 1.00 79.00 111 SER A N 1
ATOM 841 C CA . SER A 1 111 ? -13.804 -15.006 16.473 1.00 79.00 111 SER A CA 1
ATOM 842 C C . SER A 1 111 ? -15.247 -15.394 16.820 1.00 79.00 111 SER A C 1
ATOM 844 O O . SER A 1 111 ? -15.870 -16.154 16.078 1.00 79.00 111 SER A O 1
ATOM 846 N N . GLU A 1 112 ? -15.821 -14.844 17.891 1.00 82.88 112 GLU A N 1
ATOM 847 C CA . GLU A 1 112 ? -17.189 -15.154 18.329 1.00 82.88 112 GLU A CA 1
ATOM 848 C C . GLU A 1 112 ? -18.270 -14.520 17.440 1.00 82.88 112 GLU A C 1
ATOM 850 O O . GLU A 1 112 ? -19.357 -15.075 17.282 1.00 82.88 112 GLU A O 1
ATOM 855 N N . TRP A 1 113 ? -17.997 -13.356 16.847 1.00 85.06 113 TRP A N 1
ATOM 856 C CA . TRP A 1 113 ? -18.990 -12.604 16.072 1.00 85.06 113 TRP A CA 1
ATOM 857 C C . TRP A 1 113 ? -19.190 -13.095 14.639 1.00 85.06 113 TRP A C 1
ATOM 859 O O . TRP A 1 113 ? -19.970 -12.493 13.901 1.00 85.06 113 TRP A O 1
ATOM 869 N N . ASN A 1 114 ? -18.490 -14.157 14.224 1.00 84.06 114 ASN A N 1
ATOM 870 C CA . ASN A 1 114 ? -18.449 -14.604 12.829 1.00 84.06 114 ASN A CA 1
ATOM 871 C C . ASN A 1 114 ? -18.179 -13.428 11.864 1.00 84.06 114 ASN A C 1
ATOM 873 O O . ASN A 1 114 ? -18.781 -13.302 10.792 1.00 84.06 114 ASN A O 1
ATOM 877 N N . LEU A 1 115 ? -17.304 -12.512 12.297 1.00 84.75 115 LEU A N 1
ATOM 878 C CA . LEU A 1 115 ? -17.176 -11.187 11.698 1.00 84.75 115 LEU A CA 1
ATOM 879 C C . LEU A 1 115 ? -16.755 -11.265 10.225 1.00 84.75 115 LEU A C 1
ATOM 881 O O . LEU A 1 115 ? -17.247 -10.491 9.408 1.00 84.75 115 LEU A O 1
ATOM 885 N N . ARG A 1 116 ? -15.933 -12.260 9.866 1.00 88.19 116 ARG A N 1
ATOM 886 C CA . ARG A 1 116 ? -15.531 -12.522 8.480 1.00 88.19 116 ARG A CA 1
ATOM 887 C C . ARG A 1 116 ? -16.732 -12.665 7.554 1.00 88.19 116 ARG A C 1
ATOM 889 O O . ARG A 1 116 ? -16.832 -11.954 6.563 1.00 88.19 116 ARG A O 1
ATOM 896 N N . GLU A 1 117 ? -17.650 -13.574 7.882 1.00 86.94 117 GLU A N 1
ATOM 897 C CA . GLU A 1 117 ? -18.784 -13.884 7.011 1.00 86.94 117 GLU A CA 1
ATOM 898 C C . GLU A 1 117 ? -19.715 -12.675 6.863 1.00 86.94 117 GLU A C 1
ATOM 900 O O . GLU A 1 117 ? -20.256 -12.428 5.784 1.00 86.94 117 GLU A O 1
ATOM 905 N N . LEU A 1 118 ? -19.882 -11.893 7.933 1.00 86.00 118 LEU A N 1
ATOM 906 C CA . LEU A 1 118 ? -20.688 -10.676 7.899 1.00 86.00 118 LEU A CA 1
ATOM 907 C C . LEU A 1 118 ? -20.055 -9.595 7.014 1.00 86.00 118 LEU A C 1
ATOM 909 O O . LEU A 1 118 ? -20.758 -9.009 6.189 1.00 86.00 118 LEU A O 1
ATOM 913 N N . LEU A 1 119 ? -18.748 -9.353 7.146 1.00 84.19 119 LEU A N 1
ATOM 914 C CA . LEU A 1 119 ? -18.032 -8.350 6.352 1.00 84.19 119 LEU A CA 1
ATOM 915 C C . LEU A 1 119 ? -17.927 -8.757 4.874 1.00 84.19 119 LEU A C 1
ATOM 917 O O . LEU A 1 119 ? -18.191 -7.936 3.998 1.00 84.19 119 LEU A O 1
ATOM 921 N N . GLU A 1 120 ? -17.638 -10.026 4.576 1.00 85.56 120 GLU A N 1
ATOM 922 C CA . GLU A 1 120 ? -17.609 -10.550 3.200 1.00 85.56 120 GLU A CA 1
ATOM 923 C C . GLU A 1 120 ? -18.972 -10.407 2.505 1.00 85.56 120 GLU A C 1
ATOM 925 O O . GLU A 1 120 ? -19.041 -10.047 1.328 1.00 85.56 120 GLU A O 1
ATOM 930 N N . LYS A 1 121 ? -20.074 -10.680 3.220 1.00 85.19 121 LYS A N 1
ATOM 931 C CA . LYS A 1 121 ? -21.432 -10.595 2.658 1.00 85.19 121 LYS A CA 1
ATOM 932 C C . LYS A 1 121 ? -21.926 -9.164 2.491 1.00 85.19 121 LYS A C 1
ATOM 934 O O . LYS A 1 121 ? -22.689 -8.911 1.562 1.00 85.19 121 LYS A O 1
ATOM 939 N N . ARG A 1 122 ? -21.576 -8.261 3.411 1.00 84.31 122 ARG A N 1
ATOM 940 C CA . ARG A 1 122 ? -22.200 -6.930 3.490 1.00 84.31 122 ARG A CA 1
ATOM 941 C C . ARG A 1 122 ? -21.321 -5.787 2.995 1.00 84.31 122 ARG A C 1
ATOM 943 O O . ARG A 1 122 ? -21.872 -4.778 2.573 1.00 84.31 122 ARG A O 1
ATOM 950 N N . LEU A 1 123 ? -19.998 -5.941 3.015 1.00 80.75 123 LEU A N 1
ATOM 951 C CA . LEU A 1 123 ? -19.042 -4.880 2.670 1.00 80.75 123 LEU A CA 1
ATOM 952 C C . LEU A 1 123 ? -18.100 -5.257 1.521 1.00 80.75 123 LEU A C 1
ATOM 954 O O . LEU A 1 123 ? -17.153 -4.528 1.253 1.00 80.75 123 LEU A O 1
ATOM 958 N N . TYR A 1 124 ? -18.357 -6.379 0.841 1.00 78.62 124 TYR A N 1
ATOM 959 C CA . TYR A 1 124 ? -17.533 -6.874 -0.268 1.00 78.62 124 TYR A CA 1
ATOM 960 C C . TYR A 1 124 ? -16.051 -7.053 0.091 1.00 78.62 124 TYR A C 1
ATOM 962 O O . TYR A 1 124 ? -15.188 -6.938 -0.778 1.00 78.62 124 TYR A O 1
ATOM 970 N N . LEU A 1 125 ? -15.756 -7.362 1.360 1.00 79.69 125 LEU A N 1
ATOM 971 C CA . LEU A 1 125 ? -14.393 -7.653 1.789 1.00 79.69 125 LEU A CA 1
ATOM 972 C C . LEU A 1 125 ? -13.830 -8.822 0.952 1.00 79.69 125 LEU A C 1
ATOM 974 O O . LEU A 1 125 ? -14.553 -9.808 0.739 1.00 79.69 125 LEU A O 1
ATOM 978 N N . PRO A 1 126 ? -12.575 -8.748 0.469 1.00 73.69 126 PRO A N 1
ATOM 979 C CA . PRO A 1 126 ? -11.981 -9.823 -0.311 1.00 73.69 126 PRO A CA 1
ATOM 980 C C . PRO A 1 126 ? -12.046 -11.158 0.426 1.00 73.69 126 PRO A C 1
ATOM 982 O O . PRO A 1 126 ? -11.706 -11.259 1.604 1.00 73.69 126 PRO A O 1
ATOM 985 N N . ARG A 1 127 ? -12.442 -12.211 -0.297 1.00 78.19 127 ARG A N 1
ATOM 986 C CA . ARG A 1 127 ? -12.533 -13.578 0.234 1.00 78.19 127 ARG A CA 1
ATOM 987 C C . ARG A 1 127 ? -11.146 -14.209 0.339 1.00 78.19 127 ARG A C 1
ATOM 989 O O . ARG A 1 127 ? -10.826 -15.144 -0.392 1.00 78.19 127 ARG A O 1
ATOM 996 N N . SER A 1 128 ? -10.313 -13.680 1.229 1.00 84.31 128 SER A N 1
ATOM 997 C CA . SER A 1 128 ? -9.016 -14.258 1.576 1.00 84.31 128 SER A CA 1
ATOM 998 C C . SER A 1 128 ? -9.043 -14.755 3.013 1.00 84.31 128 SER A C 1
ATOM 1000 O O . SER A 1 128 ? -8.822 -14.006 3.965 1.00 84.31 128 SER A O 1
ATOM 1002 N N . ARG A 1 129 ? -9.318 -16.054 3.169 1.00 87.19 129 ARG A N 1
ATOM 1003 C CA . ARG A 1 129 ? -9.322 -16.707 4.480 1.00 87.19 129 ARG A CA 1
ATOM 1004 C C . ARG A 1 129 ? -7.959 -16.627 5.159 1.00 87.19 129 ARG A C 1
ATOM 1006 O O . ARG A 1 129 ? -7.906 -16.390 6.354 1.00 87.19 129 ARG A O 1
ATOM 1013 N N . GLU A 1 130 ? -6.886 -16.811 4.401 1.00 90.06 130 GLU A N 1
ATOM 1014 C CA . GLU A 1 130 ? -5.520 -16.804 4.929 1.00 90.06 130 GLU A CA 1
ATOM 1015 C C . GLU A 1 130 ? -5.159 -15.435 5.513 1.00 90.06 130 GLU A C 1
ATOM 1017 O O . GLU A 1 130 ? -4.708 -15.355 6.653 1.00 90.06 130 GLU A O 1
ATOM 1022 N N . VAL A 1 131 ? -5.448 -14.356 4.774 1.00 91.12 131 VAL A N 1
ATOM 1023 C CA . VAL A 1 131 ? -5.211 -12.980 5.238 1.00 91.12 131 VAL A CA 1
ATOM 1024 C C . VAL A 1 131 ? -6.098 -12.651 6.437 1.00 91.12 131 VAL A C 1
ATOM 1026 O O . VAL A 1 131 ? -5.621 -12.066 7.409 1.00 91.12 131 VAL A O 1
ATOM 1029 N N . TRP A 1 132 ? -7.373 -13.057 6.401 1.00 92.19 132 TRP A N 1
ATOM 1030 C CA . TRP A 1 132 ? -8.270 -12.889 7.543 1.00 92.19 132 TRP A CA 1
ATOM 1031 C C . TRP A 1 132 ? -7.713 -13.559 8.797 1.00 92.19 132 TRP A C 1
ATOM 1033 O O . TRP A 1 132 ? -7.586 -12.913 9.836 1.00 92.19 132 TRP A O 1
ATOM 1043 N N . ASP A 1 133 ? -7.384 -14.847 8.696 1.00 92.06 133 ASP A N 1
ATOM 1044 C CA . ASP A 1 133 ? -6.936 -15.654 9.825 1.00 92.06 133 ASP A CA 1
ATOM 1045 C C . ASP A 1 133 ? -5.613 -15.090 10.384 1.00 92.06 133 ASP A C 1
ATOM 1047 O O . ASP A 1 133 ? -5.460 -15.005 11.605 1.00 92.06 133 ASP A O 1
ATOM 1051 N N . GLU A 1 134 ? -4.691 -14.617 9.534 1.00 93.38 134 GLU A N 1
ATOM 1052 C CA . GLU A 1 134 ? -3.450 -13.964 9.970 1.00 93.38 134 GLU A CA 1
ATOM 1053 C C . GLU A 1 134 ? -3.707 -12.663 10.748 1.00 93.38 134 GLU A C 1
ATOM 1055 O O . GLU A 1 134 ? -3.196 -12.497 11.864 1.00 93.38 134 GLU A O 1
ATOM 1060 N N . VAL A 1 135 ? -4.496 -11.746 10.181 1.00 94.56 135 VAL A N 1
ATOM 1061 C CA . VAL A 1 135 ? -4.764 -10.432 10.783 1.00 94.56 135 VAL A CA 1
ATOM 1062 C C . VAL A 1 135 ? -5.579 -10.581 12.065 1.00 94.56 135 VAL A C 1
ATOM 1064 O O . VAL A 1 135 ? -5.177 -10.067 13.111 1.00 94.56 135 VAL A O 1
ATOM 1067 N N . ALA A 1 136 ? -6.686 -11.329 12.019 1.00 93.75 136 ALA A N 1
ATOM 1068 C CA . ALA A 1 136 ? -7.556 -11.541 13.171 1.00 93.75 136 ALA A CA 1
ATOM 1069 C C . ALA A 1 136 ? -6.790 -12.191 14.330 1.00 93.75 136 ALA A C 1
ATOM 1071 O O . ALA A 1 136 ? -6.821 -11.662 15.438 1.00 93.75 136 ALA A O 1
ATOM 1072 N N . THR A 1 137 ? -6.013 -13.251 14.071 1.00 93.81 137 THR A N 1
ATOM 1073 C CA . THR A 1 137 ? -5.224 -13.928 15.118 1.00 93.81 137 THR A CA 1
ATOM 1074 C C . THR A 1 137 ? -4.218 -12.982 15.772 1.00 93.81 137 THR A C 1
ATOM 1076 O O . THR A 1 137 ? -4.036 -13.008 16.992 1.00 93.81 137 THR A O 1
ATOM 1079 N N . LYS A 1 138 ? -3.540 -12.129 14.991 1.00 95.38 138 LYS A N 1
ATOM 1080 C CA . LYS A 1 138 ? -2.580 -11.161 15.543 1.00 95.38 138 LYS A CA 1
ATOM 1081 C C . LYS A 1 138 ? -3.277 -10.100 16.390 1.00 95.38 138 LYS A C 1
ATOM 1083 O O . LYS A 1 138 ? -2.791 -9.817 17.484 1.00 95.38 138 LYS A O 1
ATOM 1088 N N . ILE A 1 139 ? -4.401 -9.554 15.923 1.00 94.81 139 ILE A N 1
ATOM 1089 C CA . ILE A 1 139 ? -5.187 -8.568 16.678 1.00 94.81 139 ILE A CA 1
ATOM 1090 C C . ILE A 1 139 ? -5.746 -9.195 17.962 1.00 94.81 139 ILE A C 1
ATOM 1092 O O . ILE A 1 139 ? -5.631 -8.592 19.024 1.00 94.81 139 ILE A O 1
ATOM 1096 N N . GLU A 1 140 ? -6.293 -10.409 17.907 1.00 93.81 140 GLU A N 1
ATOM 1097 C CA . GLU A 1 140 ? -6.802 -11.118 19.090 1.00 93.81 140 GLU A CA 1
ATOM 1098 C C . GLU A 1 140 ? -5.699 -11.368 20.125 1.00 93.81 140 GLU A C 1
ATOM 1100 O O . GLU A 1 140 ? -5.897 -11.139 21.318 1.00 93.81 140 GLU A O 1
ATOM 1105 N N . LYS A 1 141 ? -4.520 -11.812 19.673 1.00 93.50 141 LYS A N 1
ATOM 1106 C CA . LYS A 1 141 ? -3.413 -12.196 20.556 1.00 93.50 141 LYS A CA 1
ATOM 1107 C C . LYS A 1 141 ? -2.648 -11.006 21.136 1.00 93.50 141 LYS A C 1
ATOM 1109 O O . LYS A 1 141 ? -2.183 -11.080 22.271 1.00 93.50 141 LYS A O 1
ATOM 1114 N N . HIS A 1 142 ? -2.455 -9.951 20.349 1.00 93.12 142 HIS A N 1
ATOM 1115 C CA . HIS A 1 142 ? -1.535 -8.859 20.678 1.00 93.12 142 HIS A CA 1
ATOM 1116 C C . HIS A 1 142 ? -2.219 -7.493 20.815 1.00 93.12 142 HIS A C 1
ATOM 1118 O O . HIS A 1 142 ? -1.599 -6.547 21.297 1.00 93.12 142 HIS A O 1
ATOM 1124 N N . ASN A 1 143 ? -3.507 -7.400 20.475 1.00 92.31 143 ASN A N 1
ATOM 1125 C CA . ASN A 1 143 ? -4.272 -6.158 20.412 1.00 92.31 143 ASN A CA 1
ATOM 1126 C C . ASN A 1 143 ? -3.728 -5.161 19.362 1.00 92.31 143 ASN A C 1
ATOM 1128 O O . ASN A 1 143 ? -2.705 -5.386 18.712 1.00 92.31 143 ASN A O 1
ATOM 1132 N N . LEU A 1 144 ? -4.457 -4.063 19.153 1.00 91.12 144 LEU A N 1
ATOM 1133 C CA . LEU A 1 144 ? -4.233 -3.124 18.052 1.00 91.12 144 LEU A CA 1
ATOM 1134 C C . LEU A 1 144 ? -2.849 -2.444 18.066 1.00 91.12 144 LEU A C 1
ATOM 1136 O O . LEU A 1 144 ? -2.226 -2.421 17.009 1.00 91.12 144 LEU A O 1
ATOM 1140 N N . PRO A 1 145 ? -2.299 -1.944 19.196 1.00 91.44 145 PRO A N 1
ATOM 1141 C CA . PRO A 1 145 ? -0.997 -1.267 19.171 1.00 91.44 145 PRO A CA 1
ATOM 1142 C C . PRO A 1 145 ? 0.158 -2.164 18.702 1.00 91.44 145 PRO A C 1
ATOM 1144 O O . PRO A 1 145 ? 0.966 -1.763 17.867 1.00 91.44 145 PRO A O 1
AT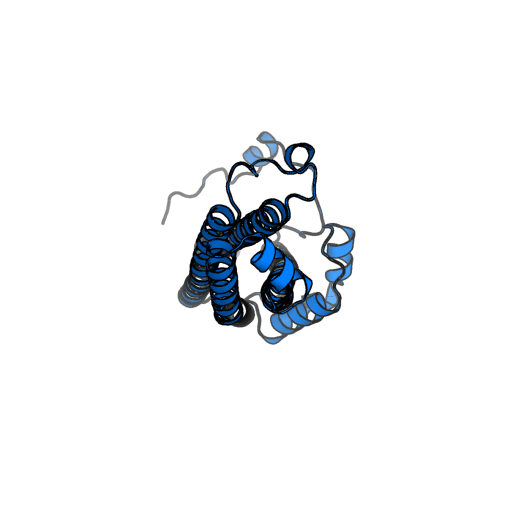OM 1147 N N . GLU A 1 146 ? 0.232 -3.403 19.191 1.00 95.00 146 GLU A N 1
ATOM 1148 C CA . GLU A 1 146 ? 1.266 -4.348 18.755 1.00 95.00 146 GLU A CA 1
ATOM 1149 C C . GLU A 1 146 ? 1.014 -4.857 17.331 1.00 95.00 146 GLU A C 1
ATOM 1151 O O . GLU A 1 146 ? 1.962 -5.059 16.570 1.00 95.00 146 GLU A O 1
ATOM 1156 N N . TYR A 1 147 ? -0.253 -5.006 16.931 1.00 95.12 147 TYR A N 1
ATOM 1157 C CA . TYR A 1 147 ? -0.592 -5.287 15.538 1.00 95.12 147 TYR A CA 1
ATOM 1158 C C . TYR A 1 147 ? -0.097 -4.170 14.600 1.00 95.12 147 TYR A C 1
ATOM 1160 O O . TYR A 1 147 ? 0.549 -4.465 13.598 1.00 95.12 147 TYR A O 1
ATOM 1168 N N . PHE A 1 148 ? -0.308 -2.896 14.943 1.00 94.69 148 PHE A N 1
ATOM 1169 C CA . PHE A 1 148 ? 0.143 -1.765 14.124 1.00 94.69 148 PHE A CA 1
ATOM 1170 C C . PHE A 1 148 ? 1.670 -1.672 14.022 1.00 94.69 148 PHE A C 1
ATOM 1172 O O . PHE A 1 148 ? 2.187 -1.331 12.959 1.00 94.69 148 PHE A O 1
ATOM 1179 N N . LYS A 1 149 ? 2.420 -2.051 15.070 1.00 96.56 149 LYS A N 1
ATOM 1180 C CA . LYS A 1 149 ? 3.887 -2.213 14.970 1.00 96.56 149 LYS A CA 1
ATOM 1181 C C . LYS A 1 149 ? 4.260 -3.256 13.919 1.00 96.56 149 LYS A C 1
ATOM 1183 O O . LYS A 1 149 ? 5.158 -3.027 13.109 1.00 96.56 149 LYS A O 1
ATOM 1188 N N . TRP A 1 150 ? 3.564 -4.391 13.922 1.00 96.81 150 TRP A N 1
ATOM 1189 C CA . TRP A 1 150 ? 3.794 -5.459 12.955 1.00 96.81 150 TRP A CA 1
ATOM 1190 C C . TRP A 1 150 ? 3.416 -5.047 11.523 1.00 96.81 150 TRP A C 1
ATOM 1192 O O . TRP A 1 150 ? 4.183 -5.336 10.603 1.00 96.81 150 TRP A O 1
ATOM 1202 N N . GLU A 1 151 ? 2.289 -4.354 11.338 1.00 95.44 151 GLU A N 1
ATOM 1203 C CA . GLU A 1 151 ? 1.809 -3.848 10.040 1.00 95.44 151 GLU A CA 1
ATOM 1204 C C . GLU A 1 151 ? 2.780 -2.804 9.459 1.00 95.44 151 GLU A C 1
ATOM 1206 O O . GLU A 1 151 ? 3.228 -2.940 8.318 1.00 95.44 151 GLU A O 1
ATOM 1211 N N . ARG A 1 152 ? 3.244 -1.846 10.277 1.00 96.44 152 ARG A N 1
ATOM 1212 C CA . ARG A 1 152 ? 4.335 -0.913 9.931 1.00 96.44 152 ARG A CA 1
ATOM 1213 C C . ARG A 1 152 ? 5.582 -1.648 9.438 1.00 96.44 152 ARG A C 1
ATOM 1215 O O . ARG A 1 152 ? 6.195 -1.267 8.438 1.00 96.44 152 ARG A O 1
ATOM 1222 N N . ASP A 1 153 ? 5.986 -2.701 10.145 1.00 96.94 153 ASP A N 1
ATOM 1223 C CA . ASP A 1 153 ? 7.176 -3.469 9.788 1.00 96.94 153 ASP A CA 1
ATOM 1224 C C . ASP A 1 153 ? 6.981 -4.266 8.489 1.00 96.94 153 ASP A C 1
ATOM 1226 O O . ASP A 1 153 ? 7.960 -4.501 7.777 1.00 96.94 153 ASP A O 1
ATOM 1230 N N . GLN A 1 154 ? 5.745 -4.637 8.132 1.00 95.75 154 GLN A N 1
ATOM 1231 C CA . GLN A 1 154 ? 5.462 -5.219 6.820 1.00 95.75 154 GLN A CA 1
ATOM 1232 C C . GLN A 1 154 ? 5.675 -4.208 5.688 1.00 95.75 154 GLN A C 1
ATOM 1234 O O . GLN A 1 154 ? 6.297 -4.552 4.682 1.00 95.75 154 GLN A O 1
ATOM 1239 N N . PHE A 1 155 ? 5.265 -2.950 5.871 1.00 96.31 155 PHE A N 1
ATOM 1240 C CA . PHE A 1 155 ? 5.567 -1.885 4.909 1.00 96.31 155 PHE A CA 1
ATOM 1241 C C . PHE A 1 155 ? 7.062 -1.636 4.758 1.00 96.31 155 PHE A C 1
ATOM 1243 O O . PHE A 1 155 ? 7.567 -1.537 3.641 1.00 96.31 155 PHE A O 1
ATOM 1250 N N . ARG A 1 156 ? 7.808 -1.619 5.867 1.00 96.69 156 ARG A N 1
ATOM 1251 C CA . ARG A 1 156 ? 9.266 -1.436 5.830 1.00 96.69 156 ARG A CA 1
ATOM 1252 C C . ARG A 1 156 ? 9.972 -2.508 4.985 1.00 96.69 156 ARG A C 1
ATOM 1254 O O . ARG A 1 156 ? 10.989 -2.220 4.359 1.00 96.69 156 ARG A O 1
ATOM 1261 N N . ARG A 1 157 ? 9.430 -3.732 4.910 1.00 96.31 157 ARG A N 1
ATOM 1262 C CA . ARG A 1 157 ? 9.991 -4.831 4.095 1.00 96.31 157 ARG A CA 1
ATOM 1263 C C . ARG A 1 157 ? 9.916 -4.587 2.585 1.00 96.31 157 ARG A C 1
ATOM 1265 O O . ARG A 1 157 ? 10.636 -5.262 1.854 1.00 96.31 157 ARG A O 1
ATOM 1272 N N . LEU A 1 158 ? 9.097 -3.644 2.115 1.00 96.00 158 LEU A N 1
ATOM 1273 C CA . LEU A 1 158 ? 9.009 -3.284 0.694 1.00 96.00 158 LEU A CA 1
ATOM 1274 C C . LEU A 1 158 ? 10.206 -2.459 0.201 1.00 96.00 158 LEU A C 1
ATOM 1276 O O . LEU A 1 158 ? 10.463 -2.454 -0.999 1.00 96.00 158 LEU A O 1
ATOM 1280 N N . ILE A 1 159 ? 10.957 -1.812 1.101 1.00 97.62 159 ILE A N 1
ATOM 1281 C CA . ILE A 1 159 ? 12.064 -0.906 0.748 1.00 97.62 159 ILE A CA 1
ATOM 1282 C C . ILE A 1 159 ? 13.118 -1.610 -0.116 1.00 97.62 159 ILE A C 1
ATOM 1284 O O . ILE A 1 159 ? 13.421 -1.144 -1.209 1.00 97.62 159 ILE A O 1
ATOM 1288 N N . GLY A 1 160 ? 13.639 -2.753 0.343 1.00 97.88 160 GLY A N 1
ATOM 1289 C CA . GLY A 1 160 ? 14.673 -3.501 -0.383 1.00 97.88 160 GLY A CA 1
ATOM 1290 C C . GLY A 1 160 ? 14.214 -3.962 -1.774 1.00 97.88 160 GLY A C 1
ATOM 1291 O O . GLY A 1 160 ? 14.842 -3.598 -2.763 1.00 97.88 160 GLY A O 1
ATOM 1292 N N . PRO A 1 161 ? 13.088 -4.696 -1.892 1.00 97.81 161 PRO A N 1
ATOM 1293 C CA . PRO A 1 161 ? 12.530 -5.080 -3.189 1.00 97.81 161 PRO A CA 1
ATOM 1294 C C . PRO A 1 161 ? 12.285 -3.903 -4.144 1.00 97.81 161 PRO A C 1
ATOM 1296 O O . PRO A 1 161 ? 12.460 -4.056 -5.351 1.00 97.81 161 PRO A O 1
ATOM 1299 N N . LEU A 1 162 ? 11.880 -2.740 -3.626 1.00 97.81 162 LEU A N 1
ATOM 1300 C CA . LEU A 1 162 ? 11.656 -1.549 -4.441 1.00 97.81 162 LEU A CA 1
ATOM 1301 C C . LEU A 1 162 ? 12.975 -0.948 -4.948 1.00 97.81 162 LEU A C 1
ATOM 1303 O O . LEU A 1 162 ? 13.063 -0.583 -6.117 1.00 97.81 162 LEU A O 1
ATOM 1307 N N . GLN A 1 163 ? 14.011 -0.901 -4.108 1.00 98.38 163 GLN A N 1
ATOM 1308 C CA . GLN A 1 163 ? 15.360 -0.489 -4.513 1.00 98.38 163 GLN A CA 1
ATOM 1309 C C . GLN A 1 163 ? 15.933 -1.421 -5.588 1.00 98.38 163 GLN A C 1
ATOM 1311 O O . GLN A 1 163 ? 16.464 -0.942 -6.590 1.00 98.38 163 GLN A O 1
ATOM 1316 N N . ASP A 1 164 ? 15.753 -2.734 -5.423 1.00 98.44 164 ASP A N 1
ATOM 1317 C CA . ASP A 1 164 ? 16.139 -3.727 -6.426 1.00 98.44 164 ASP A CA 1
ATOM 1318 C C . ASP A 1 164 ? 15.427 -3.463 -7.772 1.00 98.44 164 ASP A C 1
ATOM 1320 O O . ASP A 1 164 ? 16.048 -3.480 -8.836 1.00 98.44 164 ASP A O 1
ATOM 1324 N N . LEU A 1 165 ? 14.117 -3.184 -7.741 1.00 98.31 165 LEU A N 1
ATOM 1325 C CA . LEU A 1 165 ? 13.328 -2.877 -8.939 1.00 98.31 165 LEU A CA 1
ATOM 1326 C C . LEU A 1 165 ? 13.796 -1.583 -9.625 1.00 98.31 165 LEU A C 1
ATOM 1328 O O . LEU A 1 165 ? 13.930 -1.557 -10.849 1.00 98.31 165 LEU A O 1
ATOM 1332 N N . ILE A 1 166 ? 14.087 -0.531 -8.854 1.00 98.38 166 ILE A N 1
ATOM 1333 C CA . ILE A 1 166 ? 14.644 0.727 -9.375 1.00 98.38 166 ILE A CA 1
ATOM 1334 C C . ILE A 1 166 ? 15.971 0.466 -10.093 1.00 98.38 166 ILE A C 1
ATOM 1336 O O . ILE A 1 166 ? 16.202 1.001 -11.178 1.00 98.38 166 ILE A O 1
ATOM 1340 N N . GLN A 1 167 ? 16.843 -0.372 -9.526 1.00 98.38 167 GLN A N 1
ATOM 1341 C CA . GLN A 1 167 ? 18.111 -0.726 -10.162 1.00 98.38 167 GLN A CA 1
ATOM 1342 C C . GLN A 1 167 ? 17.886 -1.436 -11.503 1.00 98.38 167 GLN A C 1
ATOM 1344 O O . GLN A 1 167 ? 18.502 -1.070 -12.503 1.00 98.38 167 GLN A O 1
ATOM 1349 N N . VAL A 1 168 ? 16.964 -2.399 -11.550 1.00 98.19 168 VAL A N 1
ATOM 1350 C CA . VAL A 1 168 ? 16.639 -3.129 -12.784 1.00 98.19 168 VAL A CA 1
ATOM 1351 C C . VAL A 1 168 ? 16.070 -2.201 -13.858 1.00 98.19 168 VAL A C 1
ATOM 1353 O O . VAL A 1 168 ? 16.433 -2.325 -15.027 1.00 98.19 168 VAL A O 1
ATOM 1356 N N . ILE A 1 169 ? 15.229 -1.234 -13.488 1.00 97.88 169 ILE A N 1
ATOM 1357 C CA . ILE A 1 169 ? 14.677 -0.269 -14.449 1.00 97.88 169 ILE A CA 1
ATOM 1358 C C . ILE A 1 169 ? 15.746 0.724 -14.921 1.00 97.88 169 ILE A C 1
ATOM 1360 O O . ILE A 1 169 ? 15.740 1.101 -16.093 1.00 97.88 169 ILE A O 1
ATOM 1364 N N . ASN A 1 170 ? 16.720 1.083 -14.081 1.00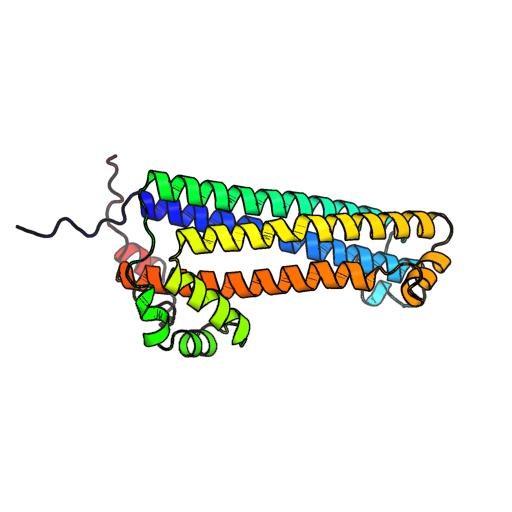 98.38 170 ASN A N 1
ATOM 1365 C CA . ASN A 1 170 ? 17.892 1.831 -14.543 1.00 98.38 170 ASN A CA 1
ATOM 1366 C C . ASN A 1 170 ? 18.698 1.037 -15.585 1.00 98.38 170 ASN A C 1
ATOM 1368 O O . ASN A 1 170 ? 19.046 1.600 -16.619 1.00 98.38 170 ASN A O 1
ATOM 1372 N N . THR A 1 171 ? 18.904 -0.270 -15.393 1.00 97.94 171 THR A N 1
ATOM 1373 C CA . THR A 1 171 ? 19.527 -1.125 -16.422 1.00 97.94 171 THR A CA 1
ATOM 1374 C C . THR A 1 171 ? 18.694 -1.170 -17.707 1.00 97.94 171 THR A C 1
ATOM 1376 O O . THR A 1 171 ? 19.245 -1.044 -18.798 1.00 97.94 171 THR A O 1
ATOM 1379 N N . CYS A 1 172 ? 17.363 -1.285 -17.609 1.00 97.31 172 CYS A N 1
ATOM 1380 C CA . CYS A 1 172 ? 16.481 -1.177 -18.777 1.00 97.31 172 CYS A CA 1
ATOM 1381 C C . CYS A 1 172 ? 16.689 0.146 -19.524 1.00 97.31 172 CYS A C 1
ATOM 1383 O O . CYS A 1 172 ? 16.765 0.143 -20.750 1.00 97.31 172 CYS A O 1
ATOM 1385 N N . LYS A 1 173 ? 16.799 1.263 -18.794 1.00 97.81 173 LYS A N 1
ATOM 1386 C CA . LYS A 1 173 ? 17.017 2.601 -19.360 1.00 97.81 173 LYS A CA 1
ATOM 1387 C C . LYS A 1 173 ? 18.348 2.687 -20.101 1.00 97.81 173 LYS A C 1
ATOM 1389 O O . LYS A 1 173 ? 18.381 3.183 -21.222 1.00 97.81 173 LYS A O 1
ATOM 1394 N N . GLU A 1 174 ? 19.422 2.177 -19.503 1.00 97.88 174 GLU A N 1
ATOM 1395 C CA . GLU A 1 174 ? 20.751 2.134 -20.124 1.00 97.88 174 GLU A CA 1
ATOM 1396 C C . GLU A 1 174 ? 20.744 1.326 -21.428 1.00 97.88 174 GLU A C 1
ATOM 1398 O O . GLU A 1 174 ? 21.272 1.786 -22.438 1.00 97.88 174 GLU A O 1
ATOM 1403 N N . VAL A 1 175 ? 20.091 0.159 -21.443 1.00 97.19 175 VAL A N 1
ATOM 1404 C CA . VAL A 1 175 ? 19.974 -0.664 -22.657 1.00 97.19 175 VAL A CA 1
ATOM 1405 C C . VAL A 1 175 ? 19.094 0.015 -23.709 1.00 97.19 175 VAL A C 1
ATOM 1407 O O . VAL A 1 175 ? 19.471 0.054 -24.879 1.00 97.19 175 VAL A O 1
ATOM 1410 N N . ALA A 1 176 ? 17.963 0.601 -23.308 1.00 95.31 176 ALA A N 1
ATOM 1411 C CA . ALA A 1 176 ? 17.059 1.308 -24.216 1.00 95.31 176 ALA A CA 1
ATOM 1412 C C . ALA A 1 176 ? 17.711 2.542 -24.860 1.00 95.31 176 ALA A C 1
ATOM 1414 O O . ALA A 1 176 ? 17.387 2.872 -25.998 1.00 95.31 176 ALA A O 1
ATOM 1415 N N . ALA A 1 177 ? 18.634 3.207 -24.156 1.00 95.62 177 ALA A N 1
ATOM 1416 C CA . ALA A 1 177 ? 19.397 4.335 -24.687 1.00 95.62 177 ALA A CA 1
ATOM 1417 C C . ALA A 1 177 ? 20.403 3.921 -25.776 1.00 95.62 177 ALA A C 1
ATOM 1419 O O . ALA A 1 177 ? 20.744 4.737 -26.631 1.00 95.62 177 ALA A O 1
ATOM 1420 N N . VAL A 1 178 ? 20.872 2.669 -25.753 1.00 95.56 178 VAL A N 1
ATOM 1421 C CA . VAL A 1 178 ? 21.728 2.104 -26.808 1.00 95.56 178 VAL A CA 1
ATOM 1422 C C . VAL A 1 178 ? 20.880 1.637 -27.988 1.00 95.56 178 VAL A C 1
ATOM 1424 O O . VAL A 1 178 ? 21.154 2.007 -29.128 1.00 95.56 178 VAL A O 1
ATOM 1427 N N . ASP A 1 179 ? 19.865 0.817 -27.713 1.00 92.25 179 ASP A N 1
ATOM 1428 C CA . ASP A 1 179 ? 18.943 0.282 -28.712 1.00 92.25 179 ASP A CA 1
ATOM 1429 C C . ASP A 1 179 ? 17.588 -0.065 -28.052 1.00 92.25 179 ASP A C 1
ATOM 1431 O O . ASP A 1 179 ? 17.497 -1.015 -27.261 1.00 92.25 179 ASP A O 1
ATOM 1435 N N . PRO A 1 180 ? 16.507 0.671 -28.378 1.00 90.56 180 PRO A N 1
ATOM 1436 C CA . PRO A 1 180 ? 15.169 0.379 -27.873 1.00 90.56 180 PRO A CA 1
ATOM 1437 C C . PRO A 1 180 ? 14.678 -1.037 -28.211 1.00 90.56 180 PRO A C 1
ATOM 1439 O O . PRO A 1 180 ? 14.035 -1.676 -27.374 1.00 90.56 180 PRO A O 1
ATOM 1442 N N . GLU A 1 181 ? 15.000 -1.572 -29.393 1.00 89.88 181 GLU A N 1
ATOM 1443 C CA . GLU A 1 181 ? 14.583 -2.923 -29.785 1.00 89.88 181 GLU A CA 1
ATOM 1444 C C . GLU A 1 181 ? 15.327 -3.982 -28.959 1.00 89.88 181 GLU A C 1
ATOM 1446 O O . GLU A 1 181 ? 14.730 -4.980 -28.533 1.00 89.88 181 GLU A O 1
ATOM 1451 N N . LEU A 1 182 ? 16.615 -3.752 -28.675 1.00 93.25 182 LEU A N 1
ATOM 1452 C CA . LEU A 1 182 ? 17.406 -4.597 -27.781 1.00 93.25 182 LEU A CA 1
ATOM 1453 C C . LEU A 1 182 ? 16.827 -4.614 -26.366 1.00 93.25 182 LEU A C 1
ATOM 1455 O O . LEU A 1 182 ? 16.729 -5.693 -25.781 1.00 93.25 182 LEU A O 1
ATOM 1459 N N . PHE A 1 183 ? 16.411 -3.469 -25.819 1.00 94.38 183 PHE A N 1
ATOM 1460 C CA . PHE A 1 183 ? 15.715 -3.423 -24.527 1.00 94.38 183 PHE A CA 1
ATOM 1461 C C . PHE A 1 183 ? 14.455 -4.299 -24.545 1.00 94.38 183 PHE A C 1
ATOM 1463 O O . PHE A 1 183 ? 14.304 -5.167 -23.680 1.00 94.38 183 PHE A O 1
ATOM 1470 N N . GLY A 1 184 ? 13.594 -4.132 -25.557 1.00 89.94 184 GLY A N 1
ATOM 1471 C CA . GLY A 1 184 ? 12.371 -4.926 -25.694 1.00 89.94 184 GLY A CA 1
ATOM 1472 C C . GLY A 1 184 ? 12.657 -6.432 -25.715 1.00 89.94 184 GLY A C 1
ATOM 1473 O O . GLY A 1 184 ? 12.066 -7.189 -24.941 1.00 89.94 184 GLY A O 1
ATOM 1474 N N . LYS A 1 185 ? 13.637 -6.862 -26.521 1.00 92.00 185 LYS A N 1
ATOM 1475 C CA . LYS A 1 185 ? 14.089 -8.264 -26.582 1.00 92.00 185 LYS A CA 1
ATOM 1476 C C . LYS A 1 185 ? 14.708 -8.741 -25.269 1.00 92.00 185 LYS A C 1
ATOM 1478 O O . LYS A 1 185 ? 14.474 -9.877 -24.866 1.00 92.00 185 LYS A O 1
ATOM 1483 N N . SER A 1 186 ? 15.479 -7.898 -24.588 1.00 94.44 186 SER A N 1
ATOM 1484 C CA . SER A 1 186 ? 16.140 -8.255 -23.328 1.00 94.44 186 SER A CA 1
ATOM 1485 C C . SER A 1 186 ? 15.124 -8.553 -22.227 1.00 94.44 186 SER A C 1
ATOM 1487 O O . SER A 1 186 ? 15.335 -9.466 -21.430 1.00 94.44 186 SER A O 1
ATOM 1489 N N . VAL A 1 187 ? 14.002 -7.829 -22.207 1.00 92.44 187 VAL A N 1
ATOM 1490 C CA . VAL A 1 187 ? 12.870 -8.114 -21.315 1.00 92.44 187 VAL A CA 1
ATOM 1491 C C . VAL A 1 187 ? 12.110 -9.365 -21.768 1.00 92.44 187 VAL A C 1
ATOM 1493 O O . VAL A 1 187 ? 11.832 -10.235 -20.945 1.00 92.44 187 VAL A O 1
ATOM 1496 N N . GLU A 1 188 ? 11.791 -9.488 -23.061 1.00 91.06 188 GLU A N 1
ATOM 1497 C CA . GLU A 1 188 ? 11.037 -10.626 -23.617 1.00 91.06 188 GLU A CA 1
ATOM 1498 C C . GLU A 1 188 ? 11.744 -11.970 -23.383 1.00 91.06 188 GLU A C 1
ATOM 1500 O O . GLU A 1 188 ? 11.127 -12.931 -22.923 1.00 91.06 188 GLU A O 1
ATOM 1505 N N . PHE A 1 189 ? 13.053 -12.020 -23.636 1.00 93.88 189 PHE A N 1
ATOM 1506 C CA . PHE A 1 189 ? 13.889 -13.208 -23.454 1.00 93.88 189 PHE A CA 1
ATOM 1507 C C . PHE A 1 189 ? 14.515 -13.306 -22.058 1.00 93.88 189 PHE A C 1
ATOM 1509 O O . PHE A 1 189 ? 15.398 -14.136 -21.839 1.00 93.88 189 PHE A O 1
ATOM 1516 N N . ASN A 1 190 ? 14.055 -12.489 -21.103 1.00 93.25 190 ASN A N 1
ATOM 1517 C CA . ASN A 1 190 ? 14.450 -12.549 -19.697 1.00 93.25 190 ASN A CA 1
ATOM 1518 C C . ASN A 1 190 ? 15.966 -12.391 -19.440 1.00 93.25 190 ASN A C 1
ATOM 1520 O O . ASN A 1 190 ? 16.501 -12.918 -18.465 1.00 93.25 190 ASN A O 1
ATOM 1524 N N . GLN A 1 191 ? 16.665 -11.669 -20.314 1.00 96.50 191 GLN A N 1
ATOM 1525 C CA . GLN A 1 191 ? 18.056 -11.256 -20.098 1.00 96.50 191 GLN A CA 1
ATOM 1526 C C . GLN A 1 191 ? 18.130 -10.136 -19.056 1.00 96.50 191 GLN A C 1
ATOM 1528 O O . GLN A 1 191 ? 19.055 -10.099 -18.249 1.00 96.50 191 GLN A O 1
ATOM 1533 N N . ILE A 1 192 ? 17.109 -9.272 -19.030 1.00 95.19 192 ILE A N 1
ATOM 1534 C CA . ILE A 1 192 ? 16.807 -8.402 -17.897 1.00 95.19 192 ILE A CA 1
ATOM 1535 C C . ILE A 1 192 ? 15.559 -8.974 -17.207 1.00 95.19 192 ILE A C 1
ATOM 1537 O O . ILE A 1 192 ? 14.481 -8.957 -17.806 1.00 95.19 192 ILE A O 1
ATOM 1541 N N . PRO A 1 193 ? 15.658 -9.468 -15.959 1.00 95.50 193 PRO A N 1
ATOM 1542 C CA . PRO A 1 193 ? 14.558 -10.130 -15.244 1.00 95.50 193 PRO A CA 1
ATOM 1543 C C . PRO A 1 193 ? 13.511 -9.145 -14.683 1.00 95.50 193 PRO A C 1
ATOM 1545 O O . PRO A 1 193 ? 13.053 -9.262 -13.546 1.00 95.50 193 PRO A O 1
ATOM 1548 N N . LEU A 1 194 ? 13.127 -8.139 -15.471 1.00 95.25 194 LEU A N 1
ATOM 1549 C CA . LEU A 1 194 ? 12.250 -7.037 -15.069 1.00 95.25 194 LEU A CA 1
ATOM 1550 C C . LEU A 1 194 ? 10.940 -7.522 -14.434 1.00 95.25 194 LEU A C 1
ATOM 1552 O O . LEU A 1 194 ? 10.548 -7.041 -13.371 1.00 95.25 194 LEU A O 1
ATOM 1556 N N . ARG A 1 195 ? 10.275 -8.505 -15.054 1.00 92.19 195 ARG A N 1
ATOM 1557 C CA . ARG A 1 195 ? 8.974 -9.007 -14.585 1.00 92.19 195 ARG A CA 1
ATOM 1558 C C . ARG A 1 195 ? 9.069 -9.677 -13.216 1.00 92.19 195 ARG A C 1
ATOM 1560 O O . ARG A 1 195 ? 8.146 -9.547 -12.421 1.00 92.19 195 ARG A O 1
ATOM 1567 N N . GLN A 1 196 ? 10.170 -10.360 -12.910 1.00 95.38 196 GLN A N 1
ATOM 1568 C CA . GLN A 1 196 ? 10.383 -11.024 -11.623 1.00 95.38 196 GLN A CA 1
ATOM 1569 C C . GLN A 1 196 ? 10.544 -10.001 -10.498 1.00 95.38 196 GLN A C 1
ATOM 1571 O O . GLN A 1 196 ? 9.910 -10.138 -9.450 1.00 95.38 196 GLN A O 1
ATOM 1576 N N . TYR A 1 197 ? 11.353 -8.963 -10.721 1.00 97.12 197 TYR A N 1
ATOM 1577 C CA . TYR A 1 197 ? 11.534 -7.889 -9.744 1.00 97.12 197 TYR A CA 1
ATOM 1578 C C . TYR A 1 197 ? 10.243 -7.089 -9.550 1.00 97.12 197 TYR A C 1
ATOM 1580 O O . TYR A 1 197 ? 9.857 -6.820 -8.412 1.00 97.12 197 TYR A O 1
ATOM 1588 N N . PHE A 1 198 ? 9.525 -6.799 -10.637 1.00 94.00 198 PHE A N 1
ATOM 1589 C CA . PHE A 1 198 ? 8.245 -6.103 -10.565 1.00 94.00 198 PHE A CA 1
ATOM 1590 C C . PHE A 1 198 ? 7.189 -6.916 -9.800 1.00 94.00 198 PHE A C 1
ATOM 1592 O O . PHE A 1 198 ? 6.607 -6.420 -8.835 1.00 94.00 198 PHE A O 1
ATOM 1599 N N . LEU A 1 199 ? 6.988 -8.191 -10.158 1.00 93.25 199 LEU A N 1
ATOM 1600 C CA . LEU A 1 199 ? 6.010 -9.066 -9.497 1.00 93.25 199 LEU A CA 1
ATOM 1601 C C . LEU A 1 199 ? 6.303 -9.250 -8.007 1.00 93.25 199 LEU A C 1
ATOM 1603 O O . LEU A 1 199 ? 5.371 -9.364 -7.214 1.00 93.25 199 LEU A O 1
ATOM 1607 N N . ARG A 1 200 ? 7.577 -9.255 -7.601 1.00 94.94 200 ARG A N 1
ATOM 1608 C CA . ARG A 1 200 ? 7.957 -9.320 -6.185 1.00 94.94 200 ARG A CA 1
ATOM 1609 C C . ARG A 1 200 ? 7.439 -8.110 -5.406 1.00 94.94 200 ARG A C 1
ATOM 1611 O O . ARG A 1 200 ? 6.827 -8.298 -4.358 1.00 94.94 200 ARG A O 1
ATOM 1618 N N . VAL A 1 201 ? 7.661 -6.894 -5.908 1.00 96.00 201 VAL A N 1
ATOM 1619 C CA . VAL A 1 201 ? 7.154 -5.657 -5.283 1.00 96.00 201 VAL A CA 1
ATOM 1620 C C . VAL A 1 201 ? 5.629 -5.650 -5.288 1.00 96.00 201 VAL A C 1
ATOM 1622 O O . VAL A 1 201 ? 5.004 -5.414 -4.255 1.00 96.00 201 VAL A O 1
ATOM 1625 N N . PHE A 1 202 ? 5.036 -5.962 -6.438 1.00 92.94 202 PHE A N 1
ATOM 1626 C CA . PHE A 1 202 ? 3.600 -5.875 -6.643 1.00 92.94 202 PHE A CA 1
ATOM 1627 C C . PHE A 1 202 ? 2.824 -6.860 -5.757 1.00 92.94 202 PHE A C 1
ATOM 1629 O O . PHE A 1 202 ? 1.894 -6.458 -5.065 1.00 92.94 202 PHE A O 1
ATOM 1636 N N . ASN A 1 203 ? 3.257 -8.122 -5.676 1.00 91.81 203 ASN A N 1
ATOM 1637 C CA . ASN A 1 203 ? 2.618 -9.123 -4.816 1.00 91.81 203 ASN A CA 1
ATOM 1638 C C . ASN A 1 203 ? 2.740 -8.778 -3.328 1.00 91.81 203 ASN A C 1
ATOM 1640 O O . ASN A 1 203 ? 1.775 -8.941 -2.580 1.00 91.81 203 ASN A O 1
ATOM 1644 N N . LEU A 1 204 ? 3.907 -8.284 -2.892 1.00 93.50 204 LEU A N 1
ATOM 1645 C CA . LEU A 1 204 ? 4.077 -7.820 -1.515 1.00 93.50 204 LEU A CA 1
ATOM 1646 C C . LEU A 1 204 ? 3.112 -6.668 -1.219 1.00 93.50 204 LEU A C 1
ATOM 1648 O O . LEU A 1 204 ? 2.421 -6.719 -0.205 1.00 93.50 204 LEU A O 1
ATOM 1652 N N . TRP A 1 205 ? 3.016 -5.681 -2.115 1.00 94.12 205 TRP A N 1
ATOM 1653 C CA . TRP A 1 205 ? 2.107 -4.545 -1.969 1.00 94.12 205 TRP A CA 1
ATOM 1654 C C . TRP A 1 205 ? 0.637 -4.976 -1.921 1.00 94.12 205 TRP A C 1
ATOM 1656 O O . TRP A 1 205 ? -0.091 -4.582 -1.012 1.00 94.12 205 TRP A O 1
ATOM 1666 N N . SER A 1 206 ? 0.197 -5.823 -2.857 1.00 91.31 206 SER A N 1
ATOM 1667 C CA . SER A 1 206 ? -1.174 -6.343 -2.882 1.00 91.31 206 SER A CA 1
ATOM 1668 C C . SER A 1 206 ? -1.521 -7.100 -1.601 1.00 91.31 206 SER A C 1
ATOM 1670 O O . SER A 1 206 ? -2.608 -6.912 -1.062 1.00 91.31 206 SER A O 1
ATOM 1672 N N . SER A 1 207 ? -0.591 -7.899 -1.069 1.00 91.06 207 SER A N 1
ATOM 1673 C CA . SER A 1 207 ? -0.784 -8.569 0.220 1.00 91.06 207 SER A CA 1
ATOM 1674 C C . SER A 1 207 ? -0.960 -7.569 1.366 1.00 91.06 207 SER A C 1
ATOM 1676 O O . SER A 1 207 ? -1.814 -7.791 2.222 1.00 91.06 207 SER A O 1
ATOM 1678 N N . GLN A 1 208 ? -0.193 -6.470 1.388 1.00 92.12 208 GLN A N 1
ATOM 1679 C CA . GLN A 1 208 ? -0.351 -5.420 2.405 1.00 92.12 208 GLN A CA 1
ATOM 1680 C C . GLN A 1 208 ? -1.708 -4.727 2.309 1.00 92.12 208 GLN A C 1
ATOM 1682 O O . GLN A 1 208 ? -2.359 -4.516 3.328 1.00 92.12 208 GLN A O 1
ATOM 1687 N N . LEU A 1 209 ? -2.157 -4.407 1.092 1.00 90.06 209 LEU A N 1
ATOM 1688 C CA . 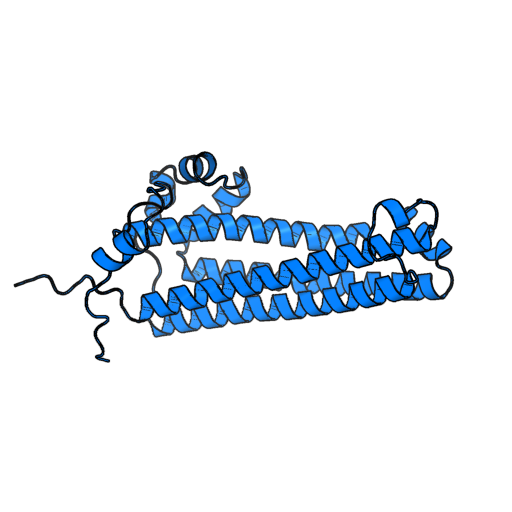LEU A 1 209 ? -3.442 -3.743 0.881 1.00 90.06 209 LEU A CA 1
ATOM 1689 C C . LEU A 1 209 ? -4.603 -4.594 1.415 1.00 90.06 209 LEU A C 1
ATOM 1691 O O . LEU A 1 209 ? -5.449 -4.087 2.146 1.00 90.06 209 LEU A O 1
ATOM 1695 N N . LEU A 1 210 ? -4.590 -5.900 1.130 1.00 90.50 210 LEU A N 1
ATOM 1696 C CA . LEU A 1 210 ? -5.586 -6.835 1.660 1.00 90.50 210 LEU A CA 1
ATOM 1697 C C . LEU A 1 210 ? -5.561 -6.894 3.193 1.00 90.50 210 LEU A C 1
ATOM 1699 O O . LEU A 1 210 ? -6.616 -6.912 3.824 1.00 90.50 210 LEU A O 1
ATOM 1703 N N . MET A 1 211 ? -4.371 -6.906 3.802 1.00 91.31 211 MET A N 1
ATOM 1704 C CA . MET A 1 211 ? -4.250 -6.897 5.264 1.00 91.31 211 MET A CA 1
ATOM 1705 C C . MET A 1 211 ? -4.828 -5.626 5.880 1.00 91.31 211 MET A C 1
ATOM 1707 O O . MET A 1 211 ? -5.529 -5.724 6.884 1.00 91.31 211 MET A O 1
ATOM 1711 N N . ILE A 1 212 ? -4.617 -4.466 5.256 1.00 91.56 212 ILE A N 1
ATOM 1712 C CA . ILE A 1 212 ? -5.193 -3.194 5.710 1.00 91.56 212 ILE A CA 1
ATOM 1713 C C . ILE A 1 212 ? -6.708 -3.175 5.581 1.00 91.56 212 ILE A C 1
ATOM 1715 O O . ILE A 1 212 ? -7.387 -2.698 6.486 1.00 91.56 212 ILE A O 1
ATOM 1719 N N . GLU A 1 213 ? -7.265 -3.678 4.481 1.00 89.81 213 GLU A N 1
ATOM 1720 C CA . GLU A 1 213 ? -8.721 -3.746 4.316 1.00 89.81 213 GLU A CA 1
ATOM 1721 C C . GLU A 1 213 ? -9.357 -4.590 5.431 1.00 89.81 213 GLU A C 1
ATOM 1723 O O . GLU A 1 213 ? -10.353 -4.187 6.044 1.00 89.81 213 GLU A O 1
ATOM 1728 N N . VAL A 1 214 ? -8.737 -5.728 5.759 1.00 91.19 214 VAL A N 1
ATOM 1729 C CA . VAL A 1 214 ? -9.164 -6.586 6.870 1.00 91.19 214 VAL A CA 1
ATOM 1730 C C . VAL A 1 214 ? -8.971 -5.885 8.218 1.00 91.19 214 VAL A C 1
ATOM 1732 O O . VAL A 1 214 ? -9.907 -5.837 9.019 1.00 91.19 214 VAL A O 1
ATOM 1735 N N . SER A 1 215 ? -7.791 -5.320 8.486 1.00 91.81 215 SER A N 1
ATOM 1736 C CA . SER A 1 215 ? -7.461 -4.713 9.781 1.00 91.81 215 SER A CA 1
ATOM 1737 C C . SER A 1 215 ? -8.290 -3.460 10.056 1.00 91.81 215 SER A C 1
ATOM 1739 O O . SER A 1 215 ? -8.787 -3.282 11.171 1.00 91.81 215 SER A O 1
ATOM 1741 N N . THR A 1 216 ? -8.545 -2.643 9.034 1.00 90.50 216 THR A N 1
ATOM 1742 C CA . THR A 1 216 ? -9.441 -1.480 9.092 1.00 90.50 216 THR A CA 1
ATOM 1743 C C . THR A 1 216 ? -10.871 -1.915 9.384 1.00 90.50 216 THR A C 1
ATOM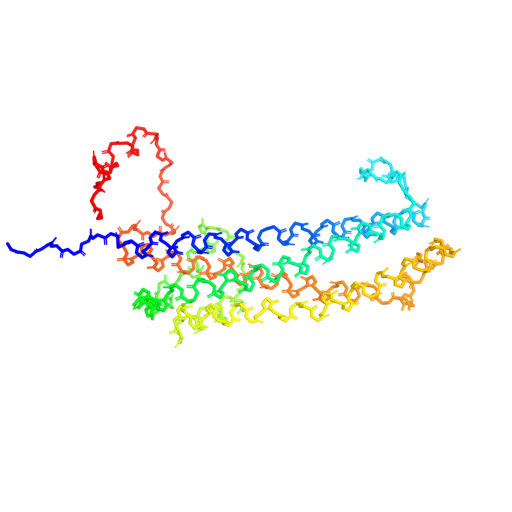 1745 O O . THR A 1 216 ? -11.532 -1.323 10.237 1.00 90.50 216 THR A O 1
ATOM 1748 N N . SER A 1 217 ? -11.350 -2.987 8.747 1.00 89.88 217 SER A N 1
ATOM 1749 C CA . SER A 1 217 ? -12.701 -3.503 8.994 1.00 89.88 217 SER A CA 1
ATOM 1750 C C . SER A 1 217 ? -12.862 -4.027 10.424 1.00 89.88 217 SER A C 1
ATOM 1752 O O . SER A 1 217 ? -13.832 -3.691 11.103 1.00 89.88 217 SER A O 1
ATOM 1754 N N . ILE A 1 218 ? -11.888 -4.803 10.914 1.00 90.69 218 ILE A N 1
ATOM 1755 C CA . ILE A 1 218 ? -11.888 -5.336 12.283 1.00 90.69 218 ILE A CA 1
ATOM 1756 C C . ILE A 1 218 ? -11.800 -4.200 13.307 1.00 90.69 218 ILE A C 1
ATOM 1758 O O . ILE A 1 218 ? -12.608 -4.139 14.231 1.00 90.69 218 ILE A O 1
ATOM 1762 N N . SER A 1 219 ? -10.837 -3.290 13.150 1.00 89.62 219 SER A N 1
ATOM 1763 C CA . SER A 1 219 ? -10.632 -2.178 14.086 1.00 89.62 219 SER A CA 1
ATOM 1764 C C . SER A 1 219 ? -11.826 -1.221 14.120 1.00 89.62 219 SER A C 1
ATOM 1766 O O . SER A 1 219 ? -12.225 -0.796 15.205 1.00 89.62 219 SER A O 1
ATOM 1768 N N . THR A 1 220 ? -12.457 -0.955 12.974 1.00 88.19 220 THR A N 1
ATOM 1769 C CA . THR A 1 220 ? -13.670 -0.129 12.902 1.00 88.19 220 THR A CA 1
ATOM 1770 C C . THR A 1 220 ? -14.859 -0.809 13.577 1.00 88.19 220 THR A C 1
ATOM 1772 O O . THR A 1 220 ? -15.549 -0.167 14.366 1.00 88.19 220 THR A O 1
ATOM 1775 N N . GLU A 1 221 ? -15.084 -2.108 13.345 1.00 89.94 221 GLU A N 1
ATOM 1776 C CA . GLU A 1 221 ? -16.153 -2.856 14.023 1.00 89.94 221 GLU A CA 1
ATOM 1777 C C . GLU A 1 221 ? -15.965 -2.851 15.546 1.00 89.94 221 GLU A C 1
ATOM 1779 O O . GLU A 1 221 ? -16.902 -2.592 16.306 1.00 89.94 221 GLU A O 1
ATOM 1784 N N . LEU A 1 222 ? -14.738 -3.112 15.999 1.00 87.69 222 LEU A N 1
ATOM 1785 C CA . LEU A 1 222 ? -14.375 -3.075 17.410 1.00 87.69 222 LEU A CA 1
ATOM 1786 C C . LEU A 1 222 ? -14.615 -1.689 18.018 1.00 87.69 222 LEU A C 1
ATOM 1788 O O . LEU A 1 222 ? -15.134 -1.587 19.130 1.00 87.69 222 LEU A O 1
ATOM 1792 N N . PHE A 1 223 ? -14.241 -0.626 17.305 1.00 84.88 223 PHE A N 1
ATOM 1793 C CA . PHE A 1 223 ? -14.470 0.750 17.733 1.00 84.88 223 PHE A CA 1
ATOM 1794 C C . PHE A 1 223 ? -15.968 1.064 17.830 1.00 84.88 223 PHE A C 1
ATOM 1796 O O . PHE A 1 223 ? -16.426 1.535 18.869 1.00 84.88 223 PHE A O 1
ATOM 1803 N N . TYR A 1 224 ? -16.754 0.744 16.798 1.00 85.62 224 TYR A N 1
ATOM 1804 C CA . TYR A 1 224 ? -18.192 1.015 16.799 1.00 85.62 224 TYR A CA 1
ATOM 1805 C C . TYR A 1 224 ? -18.917 0.298 17.931 1.00 85.62 224 TYR A C 1
ATOM 1807 O O . TYR A 1 224 ? -19.744 0.911 18.606 1.00 85.62 224 TYR A O 1
ATOM 1815 N N . ARG A 1 225 ? -18.567 -0.962 18.203 1.00 86.19 225 ARG A N 1
ATOM 1816 C CA . ARG A 1 225 ? -19.174 -1.719 19.303 1.00 86.19 225 ARG A CA 1
ATOM 1817 C C . ARG A 1 225 ? -18.785 -1.186 20.677 1.00 86.19 225 ARG A C 1
ATOM 1819 O O . ARG A 1 225 ? -19.648 -1.125 21.547 1.00 86.19 225 ARG A O 1
ATOM 1826 N N . VAL A 1 226 ? -17.524 -0.796 20.881 1.00 84.50 226 VAL A N 1
ATOM 1827 C CA . VAL A 1 226 ? -17.071 -0.220 22.162 1.00 84.50 226 VAL A CA 1
ATOM 1828 C C . VAL A 1 226 ? -17.757 1.113 22.450 1.00 84.50 226 VAL A C 1
ATOM 1830 O O . VAL A 1 226 ? -18.195 1.340 23.574 1.00 84.50 226 VAL A O 1
ATOM 1833 N N . GLU A 1 227 ? -17.903 1.964 21.436 1.00 80.69 227 GLU A N 1
ATOM 1834 C CA . GLU A 1 227 ? -18.499 3.296 21.589 1.00 80.69 227 GLU A CA 1
ATOM 1835 C C . GLU A 1 227 ? -20.036 3.300 21.512 1.00 80.69 227 GLU A C 1
ATOM 1837 O O . GLU A 1 227 ? -20.663 4.344 21.681 1.00 80.69 227 GLU A O 1
ATOM 1842 N N . GLY A 1 228 ? -20.669 2.153 21.247 1.00 81.38 228 GLY A N 1
ATOM 1843 C CA . GLY A 1 228 ? -22.123 2.066 21.086 1.00 81.38 228 GLY A CA 1
ATOM 1844 C C . GLY A 1 228 ? -22.646 2.695 19.787 1.00 81.38 228 GLY A C 1
ATOM 1845 O O . GLY A 1 228 ? -23.823 3.038 19.705 1.00 81.38 228 GLY A O 1
ATOM 1846 N N . ASN A 1 229 ? -21.798 2.816 18.761 1.00 81.38 229 ASN A N 1
ATOM 1847 C CA . ASN A 1 229 ? -22.138 3.362 17.440 1.00 81.38 229 ASN A CA 1
ATOM 1848 C C . ASN A 1 229 ? -22.796 2.333 16.497 1.00 81.38 229 ASN A C 1
ATOM 1850 O O . ASN A 1 229 ? -23.036 2.633 15.330 1.00 81.38 229 ASN A O 1
ATOM 1854 N N . GLY A 1 230 ? -23.090 1.124 16.984 1.00 85.12 230 GLY A N 1
ATOM 1855 C CA . GLY A 1 230 ? -23.677 0.036 16.198 1.00 85.12 230 GLY A CA 1
ATOM 1856 C C . GLY A 1 230 ? -22.624 -0.909 15.619 1.00 85.12 230 GLY A C 1
ATOM 1857 O O . GLY A 1 230 ? -21.621 -1.202 16.269 1.00 85.12 230 GLY A O 1
ATOM 1858 N N . SER A 1 231 ? -22.877 -1.418 14.412 1.00 87.25 231 SER A N 1
ATOM 1859 C CA . SER A 1 231 ? -21.987 -2.333 13.690 1.00 87.25 231 SER A CA 1
ATOM 1860 C C . SER A 1 231 ? -21.716 -1.801 12.289 1.00 87.25 231 SER A C 1
ATOM 1862 O O . SER A 1 231 ? -22.627 -1.343 11.606 1.00 87.25 231 SER A O 1
ATOM 1864 N N . LEU A 1 232 ? -20.474 -1.939 11.830 1.00 87.00 232 LEU A N 1
ATOM 1865 C CA . LEU A 1 232 ? -20.062 -1.666 10.454 1.00 87.00 232 LEU A CA 1
ATOM 1866 C C . LEU A 1 232 ? -20.834 -2.540 9.451 1.00 87.00 232 LEU A C 1
ATOM 1868 O O . LEU A 1 232 ? -21.001 -2.181 8.290 1.00 87.00 232 LEU A O 1
ATOM 1872 N N . THR A 1 233 ? -21.331 -3.692 9.903 1.00 84.69 233 THR A N 1
ATOM 1873 C CA . THR A 1 233 ? -22.108 -4.623 9.080 1.00 84.69 233 THR A CA 1
ATOM 1874 C C . THR A 1 233 ? -23.579 -4.215 8.959 1.00 84.69 233 THR A C 1
ATOM 1876 O O . THR A 1 233 ? -24.305 -4.767 8.136 1.00 84.69 233 THR A O 1
ATOM 1879 N N . GLU A 1 234 ? -24.061 -3.252 9.739 1.00 85.44 234 GLU A N 1
ATOM 1880 C CA . GLU A 1 234 ? -25.429 -2.738 9.662 1.00 85.44 234 GLU A CA 1
ATOM 1881 C C . GLU A 1 234 ? -25.410 -1.391 8.943 1.00 85.44 234 GLU A C 1
ATOM 1883 O O . GLU A 1 234 ? -25.145 -0.366 9.555 1.00 85.44 234 GLU A O 1
ATOM 1888 N N . VAL A 1 235 ? -25.668 -1.387 7.630 1.00 78.56 235 VAL A N 1
ATOM 1889 C CA . VAL A 1 235 ? -25.660 -0.158 6.822 1.00 78.56 235 VAL A CA 1
ATOM 1890 C C . VAL A 1 235 ? -27.007 0.560 6.984 1.00 78.56 235 VAL A C 1
ATOM 1892 O O . VAL A 1 235 ? -28.008 0.081 6.439 1.00 78.56 235 VAL A O 1
ATOM 1895 N N . PRO A 1 236 ? -27.084 1.679 7.732 1.00 79.19 236 PRO A N 1
ATOM 1896 C CA . PRO A 1 236 ? -28.324 2.432 7.856 1.00 79.19 236 PRO A CA 1
ATOM 1897 C C . PRO A 1 236 ? -28.6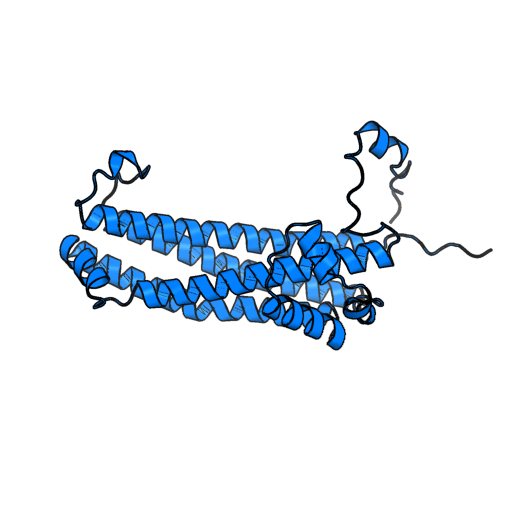42 3.171 6.543 1.00 79.19 236 PRO A C 1
ATOM 1899 O O . PRO A 1 236 ? -27.768 3.331 5.686 1.00 79.19 236 PRO A O 1
ATOM 1902 N N . PRO A 1 237 ? -29.877 3.680 6.374 1.00 84.44 237 PRO A N 1
ATOM 1903 C CA . PRO A 1 237 ? -30.187 4.612 5.296 1.00 84.44 237 PRO A CA 1
ATOM 1904 C C . PRO A 1 237 ? -29.231 5.809 5.312 1.00 84.44 237 PRO A C 1
ATOM 1906 O O . PRO A 1 237 ? -28.837 6.273 6.384 1.00 84.44 237 PRO A O 1
ATOM 1909 N N . ILE A 1 238 ? -28.895 6.328 4.128 1.00 87.19 238 ILE A N 1
ATOM 1910 C CA . ILE A 1 238 ? -28.056 7.525 3.999 1.00 87.19 238 ILE A CA 1
ATOM 1911 C C . ILE A 1 238 ? -28.774 8.687 4.706 1.00 87.19 238 ILE A C 1
ATOM 1913 O O . ILE A 1 238 ? -29.873 9.052 4.279 1.00 87.19 238 ILE A O 1
ATOM 1917 N N . PRO A 1 239 ? -28.199 9.264 5.777 1.00 85.75 239 PRO A N 1
ATOM 1918 C CA . PRO A 1 239 ? -28.845 10.352 6.493 1.00 85.75 239 PRO A CA 1
ATOM 1919 C C . PRO A 1 239 ? -28.818 11.629 5.651 1.00 85.75 239 PRO A C 1
ATOM 1921 O O . PRO A 1 239 ? -27.832 11.928 4.972 1.00 85.75 239 PRO A O 1
ATOM 1924 N N . THR A 1 240 ? -29.886 12.419 5.717 1.00 89.69 240 THR A N 1
ATOM 1925 C CA . THR A 1 240 ? -29.888 13.770 5.152 1.00 89.69 240 THR A CA 1
ATOM 1926 C C . THR A 1 240 ? -29.077 14.722 6.031 1.00 89.69 240 THR A C 1
ATOM 1928 O O . THR A 1 240 ? -28.793 14.449 7.201 1.00 89.69 240 THR A O 1
ATOM 1931 N N . ARG A 1 241 ? -28.731 15.896 5.489 1.00 87.19 241 ARG A N 1
ATOM 1932 C CA . ARG A 1 241 ? -28.120 16.975 6.278 1.00 87.19 241 ARG A CA 1
ATOM 1933 C C . ARG A 1 241 ? -28.958 17.307 7.515 1.00 87.19 241 ARG A C 1
ATOM 1935 O O . ARG A 1 241 ? -28.392 17.507 8.585 1.00 87.19 241 ARG A O 1
ATOM 1942 N N . ASP A 1 242 ? -30.279 17.352 7.371 1.00 88.25 242 ASP A N 1
ATOM 1943 C CA . ASP A 1 242 ? -31.181 17.702 8.465 1.00 88.25 242 ASP A CA 1
ATOM 1944 C C . ASP A 1 242 ? -31.216 16.602 9.531 1.00 88.25 242 ASP A C 1
ATOM 1946 O O . ASP A 1 242 ? -31.152 16.920 10.717 1.00 88.25 242 ASP A O 1
ATOM 1950 N N . ASP A 1 243 ? -31.194 15.324 9.132 1.00 86.62 243 ASP A N 1
ATOM 1951 C CA . ASP A 1 243 ? -31.077 14.196 10.070 1.00 86.62 243 ASP A CA 1
ATOM 1952 C C . ASP A 1 243 ? -29.800 14.296 10.915 1.00 86.62 243 ASP A C 1
ATOM 1954 O O . ASP A 1 243 ? -29.827 14.066 12.129 1.00 86.62 243 ASP A O 1
ATOM 1958 N N . ILE A 1 244 ? -28.681 14.668 10.280 1.00 83.75 244 ILE A N 1
ATOM 1959 C CA . ILE A 1 244 ? -27.396 14.865 10.959 1.00 83.75 244 ILE A CA 1
ATOM 1960 C C . ILE A 1 244 ? -27.480 16.063 11.900 1.00 83.75 244 ILE A C 1
ATOM 1962 O O . ILE A 1 244 ? -27.130 15.932 13.066 1.00 83.75 244 ILE A O 1
ATOM 1966 N N . LEU A 1 245 ? -27.956 17.222 11.435 1.00 79.88 245 LEU A N 1
ATOM 1967 C CA . LEU A 1 245 ? -28.010 18.446 12.242 1.00 79.88 245 LEU A CA 1
ATOM 1968 C C . LEU A 1 245 ? -28.977 18.338 13.429 1.00 79.88 245 LEU A C 1
ATOM 1970 O O . LEU A 1 245 ? -28.721 18.932 14.474 1.00 79.88 245 LEU A O 1
ATOM 1974 N N . GLN A 1 246 ? -30.060 17.568 13.301 1.00 82.56 246 GLN A N 1
ATOM 1975 C CA . GLN A 1 246 ? -30.987 17.299 14.405 1.00 82.56 246 GLN A CA 1
ATOM 1976 C C . GLN A 1 246 ? -30.362 16.426 15.496 1.00 82.56 246 GLN A C 1
ATOM 1978 O O . GLN A 1 246 ? -30.626 16.640 16.682 1.00 82.56 246 GLN A O 1
ATOM 1983 N N . LYS A 1 247 ? -29.548 15.442 15.097 1.00 75.25 247 LYS A N 1
ATOM 1984 C CA . LYS A 1 247 ? -28.854 14.515 16.005 1.00 75.25 247 LYS A CA 1
ATOM 1985 C C . LYS A 1 247 ? -27.483 15.029 16.449 1.00 75.25 247 LYS A C 1
ATOM 1987 O O . LYS A 1 247 ? -26.912 14.483 17.391 1.00 75.25 247 LYS A O 1
ATOM 1992 N N . ALA A 1 248 ? -26.960 16.064 15.792 1.00 66.31 248 ALA A N 1
ATOM 1993 C CA . ALA A 1 248 ? -25.679 16.663 16.115 1.00 66.31 248 ALA A CA 1
ATOM 1994 C C . ALA A 1 248 ? -25.707 17.212 17.550 1.00 66.31 248 ALA A C 1
ATOM 1996 O O . ALA A 1 248 ? -26.705 17.812 17.970 1.00 66.31 248 ALA A O 1
ATOM 1997 N N . PRO A 1 249 ? -24.615 17.057 18.318 1.00 60.53 249 PRO A N 1
ATOM 1998 C CA . PRO A 1 249 ? -24.513 17.677 19.630 1.00 60.53 249 PRO A CA 1
ATOM 1999 C C . PRO A 1 249 ? -24.767 19.188 19.500 1.00 60.53 249 PRO A C 1
ATOM 2001 O O . PRO A 1 249 ? -24.029 19.887 18.809 1.00 60.53 249 PRO A O 1
ATOM 2004 N N . LYS A 1 250 ? -25.815 19.712 20.159 1.00 47.91 250 LYS A N 1
ATOM 2005 C CA . LYS A 1 250 ? -26.266 21.121 20.029 1.00 47.91 250 LYS A CA 1
ATOM 2006 C C . LYS A 1 250 ? -25.213 22.166 20.429 1.00 47.91 250 LYS A C 1
ATOM 2008 O O . LYS A 1 250 ? -25.390 23.353 20.168 1.00 47.91 250 LYS A O 1
ATOM 2013 N N . ARG A 1 251 ? -24.134 21.737 21.078 1.00 40.91 251 ARG A N 1
ATOM 2014 C CA . ARG A 1 251 ? -22.904 22.491 21.306 1.00 40.91 251 ARG A CA 1
ATOM 2015 C C . ARG A 1 251 ? -21.759 21.498 21.174 1.00 40.91 251 ARG A C 1
ATOM 2017 O O . ARG A 1 251 ? -21.756 20.502 21.892 1.00 40.91 251 ARG A O 1
ATOM 2024 N N . VAL A 1 252 ? -20.789 21.783 20.310 1.00 42.34 252 VAL A N 1
ATOM 2025 C CA . VAL A 1 252 ? -19.418 21.323 20.556 1.00 42.34 252 VAL A CA 1
ATOM 2026 C C . VAL A 1 252 ? -18.971 22.140 21.771 1.00 42.34 252 VAL A C 1
ATOM 2028 O O . VAL A 1 252 ? -18.937 23.368 21.659 1.00 42.34 252 VAL A O 1
ATOM 2031 N N . PRO A 1 253 ? -18.778 21.548 22.963 1.00 34.62 253 PRO A N 1
ATOM 2032 C CA . PRO A 1 253 ? -18.365 22.323 24.123 1.00 34.62 253 PRO A CA 1
ATOM 2033 C C . PRO A 1 253 ? -17.036 23.008 23.800 1.00 34.62 253 PRO A C 1
ATOM 2035 O O . PRO A 1 253 ? -16.097 22.359 23.351 1.00 34.62 253 PRO A O 1
ATOM 2038 N N . VAL A 1 254 ? -17.002 24.325 23.992 1.00 36.81 254 VAL A N 1
ATOM 2039 C CA . VAL A 1 254 ? -15.865 25.208 23.683 1.00 36.81 254 VAL A CA 1
ATOM 2040 C C . VAL A 1 254 ? -14.736 25.075 24.718 1.00 36.81 254 VAL A C 1
ATOM 2042 O O . VAL A 1 254 ? -13.684 25.675 24.553 1.00 36.81 254 VAL A O 1
ATOM 2045 N N . GLU A 1 255 ? -14.905 24.276 25.770 1.00 31.77 255 GLU A N 1
ATOM 2046 C CA . GLU A 1 255 ? -13.968 24.265 26.894 1.00 31.77 255 GLU A CA 1
ATOM 2047 C C . GLU A 1 255 ? -13.024 23.058 26.866 1.00 31.77 255 GLU A C 1
ATOM 2049 O O . GLU A 1 255 ? -13.419 21.920 27.148 1.00 31.77 255 GLU A O 1
ATOM 2054 N N . TRP A 1 256 ? -11.771 23.376 26.524 1.00 38.47 256 TRP A N 1
ATOM 2055 C CA . TRP A 1 256 ? -10.546 22.799 27.075 1.00 38.47 256 TRP A CA 1
ATOM 2056 C C . TRP A 1 256 ? -9.924 23.830 28.011 1.00 38.47 256 TRP A C 1
ATOM 2058 O O . TRP A 1 256 ? -9.743 24.979 27.546 1.00 38.47 256 TRP A O 1
#

Sequence (256 aa):
MGGINHRPTSGTSVIMAMSAQCTWAIGQTIISLWQANGELEKAIIAATGKFDAVRHVNGINSDAVSHLERSIDFLYATLEGIHTIVQSYDDLLAKAEELKYSGNPLVHRISEWNLRELLEKRLYLPRSREVWDEVATKIEKHNLPEYFKWERDQFRRLIGPLQDLIQVINTCKEVAAVDPELFGKSVEFNQIPLRQYFLRVFNLWSSQLLMIEVSTSISTELFYRVEGNGSLTEVPPIPTRDDILQKAPKRVPVEW

Radius of gyration: 23.35 Å; chains: 1; bounding box: 53×42×74 Å